Protein AF-0000000066997761 (afdb_homodimer)

Foldseek 3Di:
DDPVVCLVVVLLVLLLVLLVVLQVLLVCLVVPVCVSLLLLFLVSNVQLVVLVVPPPPPDPDDPPPDDPPSSVVSNVVSVVSNVLSVVSNVLSCCLPPNPVNVVDVVSNLVSLQVSLVSLQVVLVVLVVSLVVLVVPQDPDPSSVSSNVSSVVSVVSSVSSNVSSVSSNPD/DDPVVCLVPVLLVLLLVLLVVLQVLLVCLVVPVCVSLLLLFLVSNVQLVVLVVPPPCPDPPDPPPDDPPSSVVSNVVSVVSNVLSVVSNVLSCCLPPNPVNVVDVVSNLVSLQVSLVSLQVVLVVLVVSLVVLVVPQDPDPSSVSSNVSSVVSVVSSVSSNVSSVSSNPD

InterPro domains:
  IPR025363 Protein of unknown function DUF4267 [PF14087] (20-166)

Secondary structure (DSSP, 8-state):
--HHHHHHHHHHHHHHHHHHHHHHHHHHHHH-HHHHHHHH-HHHHHHHHHHHHHS----S--------GGGGGGHHHHHHHHHHHHHHHHHHHHHHH-HHHHH-HHHHHHHHHHHHHHHHHHTHHHHHHHHHHHHHPPSGGGGHHHHHHHHHHHHHHHHHHHHHHHHHH-/--HHHHHHHHHHHHHHHHHHHHHHHHHHHHH-HHHHHHHH-HHHHHHHHHHHHHS----S--------GGGGGGHHHHHHHHHHHHHHHHHHHHHHH-HHHHH-HHHHHHHHHHHHHHHHHHTHHHHHHHHHHHHHPPSGGGGHHHHHHHHHHHHHHHHHHHHHHHHHH-

Organism: NCBI:txid86049

Structure (mmCIF, N/CA/C/O backbone):
data_AF-0000000066997761-model_v1
#
loop_
_entity.id
_entity.type
_entity.pdbx_description
1 polymer 'Integral membrane protein'
#
loop_
_atom_site.group_PDB
_atom_site.id
_atom_site.type_symbol
_atom_site.label_atom_id
_atom_site.label_alt_id
_atom_site.label_comp_id
_atom_site.label_asym_id
_atom_site.label_entity_id
_atom_site.label_seq_id
_atom_site.pdbx_PDB_ins_code
_atom_site.Cartn_x
_atom_site.Cartn_y
_atom_site.Cartn_z
_atom_site.occupancy
_atom_site.B_iso_or_equiv
_atom_site.auth_seq_id
_atom_site.auth_comp_id
_atom_site.auth_asym_id
_atom_site.auth_atom_id
_atom_site.pdbx_PDB_model_num
ATOM 1 N N . MET A 1 1 ? 32.062 -19.188 -0.783 1 44.66 1 MET A N 1
ATOM 2 C CA . MET A 1 1 ? 30.625 -19.344 -1.021 1 44.66 1 MET A CA 1
ATOM 3 C C . MET A 1 1 ? 30.25 -18.875 -2.422 1 44.66 1 MET A C 1
ATOM 5 O O . MET A 1 1 ? 30.562 -17.75 -2.812 1 44.66 1 MET A O 1
ATOM 9 N N . SER A 1 2 ? 29.922 -19.672 -3.316 1 53.72 2 SER A N 1
ATOM 10 C CA . SER A 1 2 ? 29.688 -19.375 -4.727 1 53.72 2 SER A CA 1
ATOM 11 C C . SER A 1 2 ? 28.562 -18.359 -4.906 1 53.72 2 SER A C 1
ATOM 13 O O . SER A 1 2 ? 27.719 -18.203 -4.023 1 53.72 2 SER A O 1
ATOM 15 N N . PHE A 1 3 ? 28.734 -17.516 -5.859 1 57.12 3 PHE A N 1
ATOM 16 C CA . PHE A 1 3 ? 27.734 -16.516 -6.203 1 57.12 3 PHE A CA 1
ATOM 17 C C . PHE A 1 3 ? 26.328 -17.125 -6.227 1 57.12 3 PHE A C 1
ATOM 19 O O . PHE A 1 3 ? 25.359 -16.469 -5.848 1 57.12 3 PHE A O 1
ATOM 26 N N . HIS A 1 4 ? 26.25 -18.344 -6.613 1 56.53 4 HIS A N 1
ATOM 27 C CA . HIS A 1 4 ? 25 -19.078 -6.668 1 56.53 4 HIS A CA 1
ATOM 28 C C . HIS A 1 4 ? 24.469 -19.375 -5.266 1 56.53 4 HIS A C 1
ATOM 30 O O . HIS A 1 4 ? 23.266 -19.312 -5.027 1 56.53 4 HIS A O 1
ATOM 36 N N . GLN A 1 5 ? 25.422 -19.75 -4.367 1 57.59 5 GLN A N 1
ATOM 37 C CA . GLN A 1 5 ? 25.031 -20 -2.982 1 57.59 5 GLN A CA 1
ATOM 38 C C . GLN A 1 5 ? 24.578 -18.719 -2.293 1 57.59 5 GLN A C 1
ATOM 40 O O . GLN A 1 5 ? 23.625 -18.719 -1.507 1 57.59 5 GLN A O 1
ATOM 45 N N . LEU A 1 6 ? 25.266 -17.672 -2.631 1 54.47 6 LEU A N 1
ATOM 46 C CA . LEU A 1 6 ? 24.938 -16.375 -2.057 1 54.47 6 LEU A CA 1
ATOM 47 C C . LEU A 1 6 ? 23.562 -15.914 -2.527 1 54.47 6 LEU A C 1
ATOM 49 O O . LEU A 1 6 ? 22.781 -15.383 -1.739 1 54.47 6 LEU A O 1
ATOM 53 N N . ARG A 1 7 ? 23.438 -16.188 -3.73 1 61.19 7 ARG A N 1
ATOM 54 C CA . ARG A 1 7 ? 22.141 -15.797 -4.309 1 61.19 7 ARG A CA 1
ATOM 55 C C . ARG A 1 7 ? 21 -16.578 -3.674 1 61.19 7 ARG A C 1
ATOM 57 O O . ARG A 1 7 ? 19.953 -16.016 -3.355 1 61.19 7 ARG A O 1
ATOM 64 N N . ARG A 1 8 ? 21.344 -17.797 -3.391 1 68.12 8 ARG A N 1
ATOM 65 C CA . ARG A 1 8 ? 20.312 -18.688 -2.887 1 68.12 8 ARG A CA 1
ATOM 66 C C . ARG A 1 8 ? 19.922 -18.328 -1.455 1 68.12 8 ARG A C 1
ATOM 68 O O . ARG A 1 8 ? 18.766 -18.484 -1.053 1 68.12 8 ARG A O 1
ATOM 75 N N . SER A 1 9 ? 20.875 -17.75 -0.879 1 78.06 9 SER A N 1
ATOM 76 C CA . SER A 1 9 ? 20.562 -17.469 0.517 1 78.06 9 SER A CA 1
ATOM 77 C C . SER A 1 9 ? 20.25 -15.984 0.728 1 78.06 9 SER A C 1
ATOM 79 O O . SER A 1 9 ? 19.516 -15.625 1.641 1 78.06 9 SER A O 1
ATOM 81 N N . ALA A 1 10 ? 20.719 -15.164 -0.137 1 91.75 10 ALA A N 1
ATOM 82 C CA . ALA A 1 10 ? 20.625 -13.727 0.099 1 91.75 10 ALA A CA 1
ATOM 83 C C . ALA A 1 10 ? 19.25 -13.188 -0.259 1 91.75 10 ALA A C 1
ATOM 85 O O . ALA A 1 10 ? 18.688 -12.352 0.46 1 91.75 10 ALA A O 1
ATOM 86 N N . LEU A 1 11 ? 18.734 -13.742 -1.261 1 95.06 11 LEU A N 1
ATOM 87 C CA . LEU A 1 11 ? 17.5 -13.18 -1.792 1 95.06 11 LEU A CA 1
ATOM 88 C C . LEU A 1 11 ? 16.344 -13.383 -0.822 1 95.06 11 LEU A C 1
ATOM 90 O O . LEU A 1 11 ? 15.609 -12.445 -0.505 1 95.06 11 LEU A O 1
ATOM 94 N N . PRO A 1 12 ? 16.156 -14.578 -0.199 1 95.75 12 PRO A N 1
ATOM 95 C CA . PRO A 1 12 ? 15.094 -14.734 0.796 1 95.75 12 PRO A CA 1
ATOM 96 C C . PRO A 1 12 ? 15.297 -13.852 2.021 1 95.75 12 PRO A C 1
ATOM 98 O O . PRO A 1 12 ? 14.328 -13.367 2.605 1 95.75 12 PRO A O 1
ATOM 101 N N . ILE A 1 13 ? 16.5 -13.625 2.373 1 96.5 13 ILE A N 1
ATOM 102 C CA . ILE A 1 13 ? 16.781 -12.766 3.512 1 96.5 13 ILE A CA 1
ATOM 103 C C . ILE A 1 13 ? 16.391 -11.328 3.18 1 96.5 13 ILE A C 1
ATOM 105 O O . ILE A 1 13 ? 15.758 -10.648 3.994 1 96.5 13 ILE A O 1
ATOM 109 N N . LEU A 1 14 ? 16.703 -10.906 2 1 97.44 14 LEU A N 1
ATOM 110 C CA . LEU A 1 14 ? 16.391 -9.547 1.575 1 97.44 14 LEU A CA 1
ATOM 111 C C . LEU A 1 14 ? 14.875 -9.336 1.521 1 97.44 14 LEU A C 1
ATOM 113 O O . LEU A 1 14 ? 14.367 -8.32 2.002 1 97.44 14 LEU A O 1
ATOM 117 N N . THR A 1 15 ? 14.195 -10.328 0.947 1 98.19 15 THR A N 1
ATOM 118 C CA . THR A 1 15 ? 12.742 -10.18 0.862 1 98.19 15 THR A CA 1
ATOM 119 C C . THR A 1 15 ? 12.117 -10.195 2.252 1 98.19 15 THR A C 1
ATOM 121 O O . THR A 1 15 ? 11.195 -9.43 2.527 1 98.19 15 THR A O 1
ATOM 124 N N . ALA A 1 16 ? 12.648 -11.008 3.172 1 98.19 16 ALA A N 1
ATOM 125 C CA . ALA A 1 16 ? 12.148 -11.039 4.543 1 98.19 16 ALA A CA 1
ATOM 126 C C . ALA A 1 16 ? 12.398 -9.711 5.254 1 98.19 16 ALA A C 1
ATOM 128 O O . ALA A 1 16 ? 11.539 -9.227 5.996 1 98.19 16 ALA A O 1
ATOM 129 N N . LEU A 1 17 ? 13.531 -9.133 5 1 98 17 LEU A N 1
ATOM 130 C CA . LEU A 1 17 ? 13.867 -7.855 5.621 1 98 17 LEU A CA 1
ATOM 131 C C . LEU A 1 17 ? 12.93 -6.754 5.125 1 98 17 LEU A C 1
ATOM 133 O O . LEU A 1 17 ? 12.469 -5.93 5.914 1 98 17 LEU A O 1
ATOM 137 N N . ILE A 1 18 ? 12.688 -6.746 3.852 1 98.62 18 ILE A N 1
ATOM 138 C CA . ILE A 1 18 ? 11.773 -5.762 3.281 1 98.62 18 ILE A CA 1
ATOM 139 C C . ILE A 1 18 ? 10.383 -5.922 3.906 1 98.62 18 ILE A C 1
ATOM 141 O O . ILE A 1 18 ? 9.781 -4.941 4.348 1 98.62 18 ILE A O 1
ATOM 145 N N . GLY A 1 19 ? 9.922 -7.152 3.936 1 98.81 19 GLY A N 1
ATOM 146 C CA . GLY A 1 19 ? 8.625 -7.41 4.539 1 98.81 19 GLY A CA 1
ATOM 147 C C . GLY A 1 19 ? 8.562 -7.027 6.004 1 98.81 19 GLY A C 1
ATOM 148 O O . GLY A 1 19 ? 7.57 -6.453 6.461 1 98.81 19 GLY A O 1
ATOM 149 N N . CYS A 1 20 ? 9.57 -7.309 6.793 1 98.62 20 CYS A N 1
ATOM 150 C CA . CYS A 1 20 ? 9.633 -6.969 8.211 1 98.62 20 CYS A CA 1
ATOM 151 C C . CYS A 1 20 ? 9.617 -5.457 8.406 1 98.62 20 CYS A C 1
ATOM 153 O O . CYS A 1 20 ? 9 -4.957 9.352 1 98.62 20 CYS A O 1
ATOM 155 N N . GLY A 1 21 ? 10.359 -4.785 7.531 1 98.06 21 GLY A N 1
ATOM 156 C CA . GLY A 1 21 ? 10.328 -3.332 7.609 1 98.06 21 GLY A CA 1
ATOM 157 C C . GLY A 1 21 ? 8.93 -2.758 7.504 1 98.06 21 GLY A C 1
ATOM 158 O O . GLY A 1 21 ? 8.523 -1.937 8.328 1 98.06 21 GLY A O 1
ATOM 159 N N . GLY A 1 22 ? 8.227 -3.195 6.473 1 98.06 22 GLY A N 1
ATOM 160 C CA . GLY A 1 22 ? 6.852 -2.754 6.32 1 98.06 22 GLY A CA 1
ATOM 161 C C . GLY A 1 22 ? 5.965 -3.139 7.488 1 98.06 22 GLY A C 1
ATOM 162 O O . GLY A 1 22 ? 5.16 -2.33 7.961 1 98.06 22 GLY A O 1
ATOM 163 N N . LEU A 1 23 ? 6.09 -4.34 7.926 1 98.5 23 LEU A N 1
ATOM 164 C CA . LEU A 1 23 ? 5.305 -4.832 9.055 1 98.5 23 LEU A CA 1
ATOM 165 C C . LEU A 1 23 ? 5.578 -4.004 10.305 1 98.5 23 LEU A C 1
ATOM 167 O O . LEU A 1 23 ? 4.645 -3.613 11.008 1 98.5 23 LEU A O 1
ATOM 171 N N . PHE A 1 24 ? 6.805 -3.725 10.57 1 98.44 24 PHE A N 1
ATOM 172 C CA . PHE A 1 24 ? 7.207 -2.988 11.758 1 98.44 24 PHE A CA 1
ATOM 173 C C . PHE A 1 24 ? 6.645 -1.573 11.742 1 98.44 24 PHE A C 1
ATOM 175 O O . PHE A 1 24 ? 6.039 -1.125 12.719 1 98.44 24 PHE A O 1
ATOM 182 N N . ILE A 1 25 ? 6.852 -0.886 10.641 1 97.75 25 ILE A N 1
ATOM 183 C CA . ILE A 1 25 ? 6.34 0.477 10.531 1 97.75 25 ILE A CA 1
ATOM 184 C C . ILE A 1 25 ? 4.82 0.469 10.648 1 97.75 25 ILE A C 1
ATOM 186 O O . ILE A 1 25 ? 4.23 1.37 11.258 1 97.75 25 ILE A O 1
ATOM 190 N N . GLY A 1 26 ? 4.219 -0.509 10.008 1 98.06 26 GLY A N 1
ATOM 191 C CA . GLY A 1 26 ? 2.777 -0.655 10.117 1 98.06 26 GLY A CA 1
ATOM 192 C C . GLY A 1 26 ? 2.299 -0.796 11.547 1 98.06 26 GLY A C 1
ATOM 193 O O . GLY A 1 26 ? 1.435 -0.039 12 1 98.06 26 GLY A O 1
ATOM 194 N N . ILE A 1 27 ? 2.881 -1.654 12.273 1 98.12 27 ILE A N 1
ATOM 195 C CA . ILE A 1 27 ? 2.506 -1.873 13.672 1 98.12 27 ILE A CA 1
ATOM 196 C C . ILE A 1 27 ? 2.822 -0.625 14.492 1 98.12 27 ILE A C 1
ATOM 198 O O . ILE A 1 27 ? 1.999 -0.177 15.289 1 98.12 27 ILE A O 1
ATOM 202 N N . TRP A 1 28 ? 3.986 -0.02 14.344 1 97.38 28 TRP A N 1
ATOM 203 C CA . TRP A 1 28 ? 4.422 1.187 15.039 1 97.38 28 TRP A CA 1
ATOM 204 C C . TRP A 1 28 ? 3.428 2.324 14.836 1 97.38 28 TRP A C 1
ATOM 206 O O . TRP A 1 28 ? 3.156 3.096 15.758 1 97.38 28 TRP A O 1
ATOM 216 N N . SER A 1 29 ? 2.836 2.402 13.695 1 96.62 29 SER A N 1
ATOM 217 C CA . SER A 1 29 ? 1.882 3.457 13.367 1 96.62 29 SER A CA 1
ATOM 218 C C . SER A 1 29 ? 0.621 3.346 14.211 1 96.62 29 SER A C 1
ATOM 220 O O . SER A 1 29 ? -0.043 4.352 14.484 1 96.62 29 SER A O 1
ATOM 222 N N . PHE A 1 30 ? 0.289 2.152 14.688 1 95.44 30 PHE A N 1
ATOM 223 C CA . PHE A 1 30 ? -0.916 1.959 15.484 1 95.44 30 PHE A CA 1
ATOM 224 C C . PHE A 1 30 ? -0.604 2.07 16.969 1 95.44 30 PHE A C 1
ATOM 226 O O . PHE A 1 30 ? -1.454 2.488 17.766 1 95.44 30 PHE A O 1
ATOM 233 N N . VAL A 1 31 ? 0.612 1.75 17.391 1 95.56 31 VAL A N 1
ATOM 234 C CA . VAL A 1 31 ? 0.995 1.706 18.797 1 95.56 31 VAL A CA 1
ATOM 235 C C . VAL A 1 31 ? 1.434 3.096 19.266 1 95.56 31 VAL A C 1
ATOM 237 O O . VAL A 1 31 ? 1.102 3.521 20.375 1 95.56 31 VAL A O 1
ATOM 240 N N . SER A 1 32 ? 2.158 3.764 18.422 1 95.12 32 SER A N 1
ATOM 241 C CA . SER A 1 32 ? 2.668 5.094 18.75 1 95.12 32 SER A CA 1
ATOM 242 C C . SER A 1 32 ? 2.705 5.984 17.516 1 95.12 32 SER A C 1
ATOM 244 O O . SER A 1 32 ? 3.779 6.277 16.984 1 95.12 32 SER A O 1
ATOM 246 N N . PRO A 1 33 ? 1.547 6.441 17.125 1 93.44 33 PRO A N 1
ATOM 247 C CA . PRO A 1 33 ? 1.445 7.176 15.859 1 93.44 33 PRO A CA 1
ATOM 248 C C . PRO A 1 33 ? 2.32 8.43 15.828 1 93.44 33 PRO A C 1
ATOM 250 O O . PRO A 1 33 ? 2.914 8.75 14.797 1 93.44 33 PRO A O 1
ATOM 253 N N . ALA A 1 34 ? 2.469 9.188 16.938 1 91.44 34 ALA A N 1
ATOM 254 C CA . ALA A 1 34 ? 3.305 10.383 16.984 1 91.44 34 ALA A CA 1
ATOM 255 C C . ALA A 1 34 ? 4.766 10.039 16.719 1 91.44 34 ALA A C 1
ATOM 257 O O . ALA A 1 34 ? 5.441 10.727 15.945 1 91.44 34 ALA A O 1
ATOM 258 N N . SER A 1 35 ? 5.141 8.961 17.344 1 94.56 35 SER A N 1
ATOM 259 C CA . SER A 1 35 ? 6.516 8.516 17.141 1 94.56 35 SER A CA 1
ATOM 260 C C . SER A 1 35 ? 6.711 7.949 15.742 1 94.56 35 SER A C 1
ATOM 262 O O . SER A 1 35 ? 7.734 8.211 15.102 1 94.56 35 SER A O 1
ATOM 264 N N . ALA A 1 36 ? 5.805 7.188 15.242 1 95.88 36 ALA A N 1
ATOM 265 C CA . ALA A 1 36 ? 5.895 6.574 13.922 1 95.88 36 ALA A CA 1
ATOM 266 C C . ALA A 1 36 ? 5.961 7.633 12.828 1 95.88 36 ALA A C 1
ATOM 268 O O . ALA A 1 36 ? 6.566 7.41 11.773 1 95.88 36 ALA A O 1
ATOM 269 N N . ALA A 1 37 ? 5.344 8.773 13.102 1 94.75 37 ALA A N 1
ATOM 270 C CA . ALA A 1 37 ? 5.352 9.859 12.117 1 94.75 37 ALA A CA 1
ATOM 271 C C . ALA A 1 37 ? 6.777 10.242 11.742 1 94.75 37 ALA A C 1
ATOM 273 O O . ALA A 1 37 ? 7.047 10.609 10.594 1 94.75 37 ALA A O 1
ATOM 274 N N . ASN A 1 38 ? 7.695 10.125 12.664 1 94.88 38 ASN A N 1
ATOM 275 C CA . ASN A 1 38 ? 9.094 10.453 12.398 1 94.88 38 ASN A CA 1
ATOM 276 C C . ASN A 1 38 ? 9.688 9.539 11.336 1 94.88 38 ASN A C 1
ATOM 278 O O . ASN A 1 38 ? 10.562 9.953 10.57 1 94.88 38 ASN A O 1
ATOM 282 N N . ALA A 1 39 ? 9.219 8.359 11.281 1 95.06 39 ALA A N 1
ATOM 283 C CA . ALA A 1 39 ? 9.742 7.398 10.312 1 95.06 39 ALA A CA 1
ATOM 284 C C . ALA A 1 39 ? 9.289 7.746 8.898 1 95.06 39 ALA A C 1
ATOM 286 O O . ALA A 1 39 ? 9.992 7.445 7.926 1 95.06 39 ALA A O 1
ATOM 287 N N . PHE A 1 40 ? 8.148 8.352 8.766 1 95.5 40 PHE A N 1
ATOM 288 C CA . PHE A 1 40 ? 7.668 8.789 7.461 1 95.5 40 PHE A CA 1
ATOM 289 C C . PHE A 1 40 ? 8.383 10.062 7.02 1 95.5 40 PHE A C 1
ATOM 291 O O . PHE A 1 40 ? 8.609 10.266 5.824 1 95.5 40 PHE A O 1
ATOM 298 N N . GLY A 1 41 ? 8.75 10.875 7.973 1 95 41 GLY A N 1
ATOM 299 C CA . GLY A 1 41 ? 9.477 12.094 7.668 1 95 41 GLY A CA 1
ATOM 300 C C . GLY A 1 41 ? 8.828 13.336 8.25 1 95 41 GLY A C 1
ATOM 301 O O . GLY A 1 41 ? 7.773 13.258 8.883 1 95 41 GLY A O 1
ATOM 302 N N . GLY A 1 42 ? 9.492 14.477 8.07 1 93.5 42 GLY A N 1
ATOM 303 C CA . GLY A 1 42 ? 9.039 15.734 8.648 1 93.5 42 GLY A CA 1
ATOM 304 C C . GLY A 1 42 ? 7.676 16.172 8.156 1 93.5 42 GLY A C 1
ATOM 305 O O . GLY A 1 42 ? 6.914 16.797 8.891 1 93.5 42 GLY A O 1
ATOM 306 N N . TYR A 1 43 ? 7.352 15.828 6.965 1 90.19 43 TYR A N 1
ATOM 307 C CA . TYR A 1 43 ? 6.051 16.234 6.438 1 90.19 43 TYR A CA 1
ATOM 308 C C . TYR A 1 43 ? 4.922 15.648 7.281 1 90.19 43 TYR A C 1
ATOM 310 O O . TYR A 1 43 ? 3.912 16.312 7.52 1 90.19 43 TYR A O 1
ATOM 318 N N . MET A 1 44 ? 5.086 14.391 7.719 1 93.19 44 MET A N 1
ATOM 319 C CA . MET A 1 44 ? 4.039 13.742 8.508 1 93.19 44 MET A CA 1
ATOM 320 C C . MET A 1 44 ? 3.959 14.344 9.906 1 93.19 44 MET A C 1
ATOM 322 O O . MET A 1 44 ? 2.869 14.492 10.461 1 93.19 44 MET A O 1
ATOM 326 N N . VAL A 1 45 ? 5.066 14.672 10.398 1 92.19 45 VAL A N 1
ATOM 327 C CA . VAL A 1 45 ? 5.098 15.336 11.695 1 92.19 45 VAL A CA 1
ATOM 328 C C . VAL A 1 45 ? 4.352 16.672 11.617 1 92.19 45 VAL A C 1
ATOM 330 O O . VAL A 1 45 ? 3.549 16.984 12.492 1 92.19 45 VAL A O 1
ATOM 333 N N . ARG A 1 46 ? 4.566 17.328 10.594 1 89.19 46 ARG A N 1
ATOM 334 C CA . ARG A 1 46 ? 3.908 18.609 10.414 1 89.19 46 ARG A CA 1
ATOM 335 C C . ARG A 1 46 ? 2.404 18.438 10.234 1 89.19 46 ARG A C 1
ATOM 337 O O . ARG A 1 46 ? 1.619 19.266 10.688 1 89.19 46 ARG A O 1
ATOM 344 N N . VAL A 1 47 ? 2.049 17.438 9.57 1 87.56 47 VAL A N 1
ATOM 345 C CA . VAL A 1 47 ? 0.628 17.141 9.422 1 87.56 47 VAL A CA 1
ATOM 346 C C . VAL A 1 47 ? -0.003 16.938 10.797 1 87.56 47 VAL A C 1
ATOM 348 O O . VAL A 1 47 ? -1.079 17.469 11.078 1 87.56 47 VAL A O 1
ATOM 351 N N . LEU A 1 48 ? 0.606 16.172 11.664 1 88.19 48 LEU A N 1
ATOM 352 C CA . LEU A 1 48 ? 0.08 15.906 12.992 1 88.19 48 LEU A CA 1
ATOM 353 C C . LEU A 1 48 ? 0.027 17.188 13.828 1 88.19 48 LEU A C 1
ATOM 355 O O . LEU A 1 48 ? -0.938 17.406 14.562 1 88.19 48 LEU A O 1
ATOM 359 N N . GLN A 1 49 ? 1.026 17.969 13.648 1 86.5 49 GLN A N 1
ATOM 360 C CA . GLN A 1 49 ? 1.066 19.234 14.383 1 86.5 49 GLN A CA 1
ATOM 361 C C . GLN A 1 49 ? -0.051 20.172 13.922 1 86.5 49 GLN A C 1
ATOM 363 O O . GLN A 1 49 ? -0.708 20.812 14.75 1 86.5 49 GLN A O 1
ATOM 368 N N . ALA A 1 50 ? -0.2 20.234 12.688 1 84.75 50 ALA A N 1
ATOM 369 C CA . ALA A 1 50 ? -1.252 21.094 12.148 1 84.75 50 ALA A CA 1
ATOM 370 C C . ALA A 1 50 ? -2.629 20.641 12.617 1 84.75 50 ALA A C 1
ATOM 372 O O . ALA A 1 50 ? -3.5 21.469 12.898 1 84.75 50 ALA A O 1
ATOM 373 N N . GLN A 1 51 ? -2.787 19.406 12.711 1 82.75 51 GLN A N 1
ATOM 374 C CA . GLN A 1 51 ? -4.062 18.859 13.172 1 82.75 51 GLN A CA 1
ATOM 375 C C . GLN A 1 51 ? -4.285 19.156 14.648 1 82.75 51 GLN A C 1
ATOM 377 O O . GLN A 1 51 ? -5.41 19.422 15.078 1 82.75 51 GLN A O 1
ATOM 382 N N . ALA A 1 52 ? -3.291 19.094 15.367 1 80.44 52 ALA A N 1
ATOM 383 C CA . ALA A 1 52 ? -3.387 19.375 16.797 1 80.44 52 ALA A CA 1
ATOM 384 C C . ALA A 1 52 ? -3.766 20.828 17.047 1 80.44 52 ALA A C 1
ATOM 386 O O . ALA A 1 52 ? -4.48 21.141 18 1 80.44 52 ALA A O 1
ATOM 387 N N . GLN A 1 53 ? -3.336 21.75 16.188 1 78.25 53 GLN A N 1
ATOM 388 C CA . GLN A 1 53 ? -3.613 23.188 16.328 1 78.25 53 GLN A CA 1
ATOM 389 C C . GLN A 1 53 ? -5.039 23.516 15.891 1 78.25 53 GLN A C 1
ATOM 391 O O . GLN A 1 53 ? -5.633 24.484 16.359 1 78.25 53 GLN A O 1
ATOM 396 N N . SER A 1 54 ? -5.48 22.953 14.852 1 69.12 54 SER A N 1
ATOM 397 C CA . SER A 1 54 ? -6.805 23.234 14.305 1 69.12 54 SER A CA 1
ATOM 398 C C . SER A 1 54 ? -7.902 22.625 15.172 1 69.12 54 SER A C 1
ATOM 400 O O . SER A 1 54 ? -9.078 22.938 15 1 69.12 54 SER A O 1
ATOM 402 N N . SER A 1 55 ? -7.621 21.797 15.859 1 59.47 55 SER A N 1
ATOM 403 C CA . SER A 1 55 ? -8.641 21.234 16.734 1 59.47 55 SER A CA 1
ATOM 404 C C . SER A 1 55 ? -8.914 22.156 17.922 1 59.47 55 SER A C 1
ATOM 406 O O . SER A 1 55 ? -8 22.484 18.688 1 59.47 55 SER A O 1
ATOM 408 N N . PRO A 1 56 ? -9.828 23.344 17.688 1 50.38 56 PRO A N 1
ATOM 409 C CA . PRO A 1 56 ? -10.148 24.234 18.812 1 50.38 56 PRO A CA 1
ATOM 410 C C . PRO A 1 56 ? -9.805 23.625 20.156 1 50.38 56 PRO A C 1
ATOM 412 O O . PRO A 1 56 ? -9.531 22.422 20.25 1 50.38 56 PRO A O 1
ATOM 415 N N . THR A 1 57 ? -10.82 24.359 21.297 1 42.69 57 THR A N 1
ATOM 416 C CA . THR A 1 57 ? -11.039 24.25 22.734 1 42.69 57 THR A CA 1
ATOM 417 C C . THR A 1 57 ? -11.094 22.797 23.172 1 42.69 57 THR A C 1
ATOM 419 O O . THR A 1 57 ? -12.172 22.219 23.328 1 42.69 57 THR A O 1
ATOM 422 N N . TYR A 1 58 ? -10.844 21.781 22.547 1 39.84 58 TYR A N 1
ATOM 423 C CA . TYR A 1 58 ? -11.297 20.844 23.562 1 39.84 58 TYR A CA 1
ATOM 424 C C . TYR A 1 58 ? -10.758 21.234 24.938 1 39.84 58 TYR A C 1
ATOM 426 O O . TYR A 1 58 ? -9.539 21.219 25.156 1 39.84 58 TYR A O 1
ATOM 434 N N . GLU A 1 59 ? -11.289 22.25 25.734 1 36.25 59 GLU A N 1
ATOM 435 C CA . GLU A 1 59 ? -11.336 22.312 27.188 1 36.25 59 GLU A CA 1
ATOM 436 C C . GLU A 1 59 ? -10.805 21.016 27.812 1 36.25 59 GLU A C 1
ATOM 438 O O . GLU A 1 59 ? -10.836 19.969 27.172 1 36.25 59 GLU A O 1
ATOM 443 N N . SER A 1 60 ? -10.148 21.094 29.141 1 34.09 60 SER A N 1
ATOM 444 C CA . SER A 1 60 ? -9.758 20.266 30.281 1 34.09 60 SER A CA 1
ATOM 445 C C . SER A 1 60 ? -10.609 19 30.359 1 34.09 60 SER A C 1
ATOM 447 O O . SER A 1 60 ? -10.469 18.219 31.297 1 34.09 60 SER A O 1
ATOM 449 N N . THR A 1 61 ? -11.977 19.156 30 1 33.88 61 THR A N 1
ATOM 450 C CA . THR A 1 61 ? -12.75 18.156 30.719 1 33.88 61 THR A CA 1
ATOM 451 C C . THR A 1 61 ? -12.188 16.75 30.469 1 33.88 61 THR A C 1
ATOM 453 O O . THR A 1 61 ? -11.258 16.594 29.672 1 33.88 61 THR A O 1
ATOM 456 N N . GLN A 1 62 ? -13.195 15.656 30.422 1 35.41 62 GLN A N 1
ATOM 457 C CA . GLN A 1 62 ? -13.109 14.25 30.797 1 35.41 62 GLN A CA 1
ATOM 458 C C . GLN A 1 62 ? -12.062 13.516 29.953 1 35.41 62 GLN A C 1
ATOM 460 O O . GLN A 1 62 ? -11.906 13.797 28.766 1 35.41 62 GLN A O 1
ATOM 465 N N . VAL A 1 63 ? -11.039 12.828 30.531 1 37.41 63 VAL A N 1
ATOM 466 C CA . VAL A 1 63 ? -10.133 11.695 30.391 1 37.41 63 VAL A CA 1
ATOM 467 C C . VAL A 1 63 ? -10.562 10.828 29.203 1 37.41 63 VAL A C 1
ATOM 469 O O . VAL A 1 63 ? -10.281 9.633 29.156 1 37.41 63 VAL A O 1
ATOM 472 N N . SER A 1 64 ? -11.633 11.008 28.312 1 36.5 64 SER A N 1
ATOM 473 C CA . SER A 1 64 ? -11.961 9.758 27.625 1 36.5 64 SER A CA 1
ATOM 474 C C . SER A 1 64 ? -10.758 9.227 26.844 1 36.5 64 SER A C 1
ATOM 476 O O . SER A 1 64 ? -9.969 10.008 26.297 1 36.5 64 SER A O 1
ATOM 478 N N . ASN A 1 65 ? -10.203 8.055 27.062 1 39.03 65 ASN A N 1
ATOM 479 C CA . ASN A 1 65 ? -9.242 7.062 26.609 1 39.03 65 ASN A CA 1
ATOM 480 C C . ASN A 1 65 ? -9.039 7.137 25.094 1 39.03 65 ASN A C 1
ATOM 482 O O . ASN A 1 65 ? -8.547 6.188 24.484 1 39.03 65 ASN A O 1
ATOM 486 N N . SER A 1 66 ? -9.773 7.992 24.281 1 43.72 66 SER A N 1
ATOM 487 C CA . SER A 1 66 ? -9.844 7.898 22.828 1 43.72 66 SER A CA 1
ATOM 488 C C . SER A 1 66 ? -8.602 8.5 22.172 1 43.72 66 SER A C 1
ATOM 490 O O . SER A 1 66 ? -8.062 9.5 22.656 1 43.72 66 SER A O 1
ATOM 492 N N . THR A 1 67 ? -7.723 7.738 21.562 1 48.22 67 THR A N 1
ATOM 493 C CA . THR A 1 67 ? -6.652 8.227 20.703 1 48.22 67 THR A CA 1
ATOM 494 C C . THR A 1 67 ? -6.988 9.602 20.141 1 48.22 67 THR A C 1
ATOM 496 O O . THR A 1 67 ? -8.062 9.805 19.578 1 48.22 67 THR A O 1
ATOM 499 N N . PRO A 1 68 ? -6.266 10.633 20.734 1 54.72 68 PRO A N 1
ATOM 500 C CA . PRO A 1 68 ? -6.578 11.938 20.141 1 54.72 68 PRO A CA 1
ATOM 501 C C . PRO A 1 68 ? -6.84 11.859 18.641 1 54.72 68 PRO A C 1
ATOM 503 O O . PRO A 1 68 ? -6.18 11.094 17.938 1 54.72 68 PRO A O 1
ATOM 506 N N . SER A 1 69 ? -8.023 12.156 18.188 1 58.69 69 SER A N 1
ATOM 507 C CA . SER A 1 69 ? -8.516 12.195 16.812 1 58.69 69 SER A CA 1
ATOM 508 C C . SER A 1 69 ? -7.414 12.594 15.836 1 58.69 69 SER A C 1
ATOM 510 O O . SER A 1 69 ? -7.398 12.141 14.695 1 58.69 69 SER A O 1
ATOM 512 N N . SER A 1 70 ? -6.363 13.289 16.469 1 61.69 70 SER A N 1
ATOM 513 C CA . SER A 1 70 ? -5.297 13.805 15.617 1 61.69 70 SER A CA 1
ATOM 514 C C . SER A 1 70 ? -4.402 12.68 15.109 1 61.69 70 SER A C 1
ATOM 516 O O . SER A 1 70 ? -3.881 12.75 14 1 61.69 70 SER A O 1
ATOM 518 N N . PHE A 1 71 ? -4.402 11.602 15.828 1 71.06 71 PHE A N 1
ATOM 519 C CA . PHE A 1 71 ? -3.473 10.539 15.477 1 71.06 71 PHE A CA 1
ATOM 520 C C . PHE A 1 71 ? -4.102 9.57 14.484 1 71.06 71 PHE A C 1
ATOM 522 O O . PHE A 1 71 ? -3.4 8.789 13.836 1 71.06 71 PHE A O 1
ATOM 529 N N . ALA A 1 72 ? -5.289 9.766 14.328 1 79.12 72 ALA A N 1
ATOM 530 C CA . ALA A 1 72 ? -6.023 8.852 13.461 1 79.12 72 ALA A CA 1
ATOM 531 C C . ALA A 1 72 ? -5.574 8.992 12.008 1 79.12 72 ALA A C 1
ATOM 533 O O . ALA A 1 72 ? -5.723 8.062 11.211 1 79.12 72 ALA A O 1
ATOM 534 N N . TYR A 1 73 ? -4.82 9.984 11.773 1 79.25 73 TYR A N 1
ATOM 535 C CA . TYR A 1 73 ? -4.418 10.289 10.406 1 79.25 73 TYR A CA 1
ATOM 536 C C . TYR A 1 73 ? -3.221 9.445 9.984 1 79.25 73 TYR A C 1
ATOM 538 O O . TYR A 1 73 ? -2.941 9.297 8.797 1 79.25 73 TYR A O 1
ATOM 546 N N . VAL A 1 74 ? -2.572 8.898 10.945 1 91.62 74 VAL A N 1
ATOM 547 C CA . VAL A 1 74 ? -1.396 8.086 10.672 1 91.62 74 VAL A CA 1
ATOM 548 C C . VAL A 1 74 ? -1.822 6.648 10.359 1 91.62 74 VAL A C 1
ATOM 550 O O . VAL A 1 74 ? -1.109 5.918 9.664 1 91.62 74 VAL A O 1
ATOM 553 N N . TYR A 1 75 ? -2.988 6.258 10.789 1 94.94 75 TYR A N 1
ATOM 554 C CA . TYR A 1 75 ? -3.42 4.867 10.719 1 94.94 75 TYR A CA 1
ATOM 555 C C . TYR A 1 75 ? -3.6 4.422 9.273 1 94.94 75 TYR A C 1
ATOM 557 O O . TYR A 1 75 ? -3.172 3.328 8.891 1 94.94 75 TYR A O 1
ATOM 565 N N . PRO A 1 76 ? -4.164 5.273 8.406 1 95.31 76 PRO A N 1
ATOM 566 C CA . PRO A 1 76 ? -4.297 4.848 7.008 1 95.31 76 PRO A CA 1
ATOM 567 C C . PRO A 1 76 ? -2.949 4.629 6.328 1 95.31 76 PRO A C 1
ATOM 569 O O . PRO A 1 76 ? -2.824 3.76 5.461 1 95.31 76 PRO A O 1
ATOM 572 N N . HIS A 1 77 ? -1.956 5.387 6.723 1 94.06 77 HIS A N 1
ATOM 573 C CA . HIS A 1 77 ? -0.612 5.145 6.211 1 94.06 77 HIS A CA 1
ATOM 574 C C . HIS A 1 77 ? -0.037 3.846 6.766 1 94.06 77 HIS A C 1
ATOM 576 O O . HIS A 1 77 ? 0.511 3.035 6.012 1 94.06 77 HIS A O 1
ATOM 582 N N . GLY A 1 78 ? -0.233 3.717 8.016 1 96.69 78 GLY A N 1
ATOM 583 C CA . GLY A 1 78 ? 0.31 2.553 8.703 1 96.69 78 GLY A CA 1
ATOM 584 C C . GLY A 1 78 ? -0.245 1.241 8.18 1 96.69 78 GLY A C 1
ATOM 585 O O . GLY A 1 78 ? 0.497 0.273 8 1 96.69 78 GLY A O 1
ATOM 586 N N . VAL A 1 79 ? -1.526 1.195 7.949 1 97.88 79 VAL A N 1
ATOM 587 C CA . VAL A 1 79 ? -2.148 -0.058 7.535 1 97.88 79 VAL A CA 1
ATOM 588 C C . VAL A 1 79 ? -1.654 -0.443 6.141 1 97.88 79 VAL A C 1
ATOM 590 O O . VAL A 1 79 ? -1.517 -1.629 5.832 1 97.88 79 VAL A O 1
ATOM 593 N N . ARG A 1 80 ? -1.415 0.518 5.262 1 97.81 80 ARG A N 1
ATOM 594 C CA . ARG A 1 80 ? -0.89 0.239 3.93 1 97.81 80 ARG A CA 1
ATOM 595 C C . ARG A 1 80 ? 0.511 -0.359 4.008 1 97.81 80 ARG A C 1
ATOM 597 O O . ARG A 1 80 ? 0.834 -1.293 3.271 1 97.81 80 ARG A O 1
ATOM 604 N N . ASN A 1 81 ? 1.326 0.157 4.977 1 97.94 81 ASN A N 1
ATOM 605 C CA . ASN A 1 81 ? 2.625 -0.462 5.223 1 97.94 81 ASN A CA 1
ATOM 606 C C . ASN A 1 81 ? 2.475 -1.864 5.805 1 97.94 81 ASN A C 1
ATOM 608 O O . ASN A 1 81 ? 3.184 -2.787 5.402 1 97.94 81 ASN A O 1
ATOM 612 N N . LEU A 1 82 ? 1.571 -1.949 6.723 1 98.5 82 LEU A N 1
ATOM 613 C CA . LEU A 1 82 ? 1.301 -3.24 7.344 1 98.5 82 LEU A CA 1
ATOM 614 C C . LEU A 1 82 ? 0.92 -4.281 6.293 1 98.5 82 LEU A C 1
ATOM 616 O O . LEU A 1 82 ? 1.453 -5.395 6.293 1 98.5 82 LEU A O 1
ATOM 620 N N 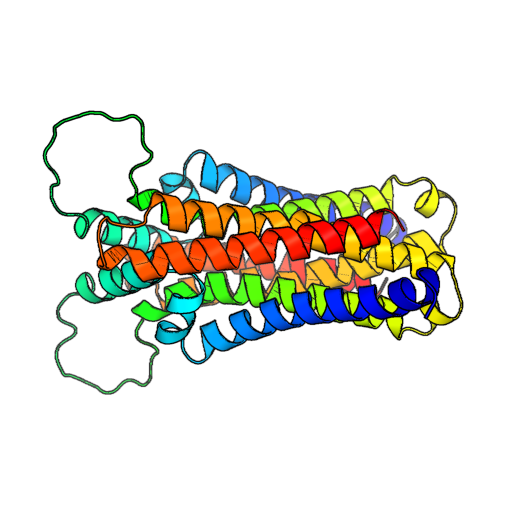. GLY A 1 83 ? 0.011 -3.895 5.457 1 98.44 83 GLY A N 1
ATOM 621 C CA . GLY A 1 83 ? -0.436 -4.797 4.406 1 98.44 83 GLY A CA 1
ATOM 622 C C . GLY A 1 83 ? 0.673 -5.191 3.449 1 98.44 83 GLY A C 1
ATOM 623 O O . GLY A 1 83 ? 0.806 -6.363 3.094 1 98.44 83 GLY A O 1
ATOM 624 N N . GLN A 1 84 ? 1.415 -4.203 3.02 1 98.44 84 GLN A N 1
ATOM 625 C CA . GLN A 1 84 ? 2.523 -4.477 2.109 1 98.44 84 GLN A CA 1
ATOM 626 C C . GLN A 1 84 ? 3.547 -5.41 2.754 1 98.44 84 GLN A C 1
ATOM 628 O O . GLN A 1 84 ? 3.982 -6.383 2.135 1 98.44 84 GLN A O 1
ATOM 633 N N . GLY A 1 85 ? 3.926 -5.074 3.998 1 98.75 85 GLY A N 1
ATOM 634 C CA . GLY A 1 85 ? 4.879 -5.914 4.707 1 98.75 85 GLY A CA 1
ATOM 635 C C . GLY A 1 85 ? 4.391 -7.336 4.898 1 98.75 85 GLY A C 1
ATOM 636 O O . GLY A 1 85 ? 5.129 -8.289 4.645 1 98.75 85 GLY A O 1
ATOM 637 N N . LEU A 1 86 ? 3.172 -7.48 5.32 1 98.81 86 LEU A N 1
ATOM 638 C CA . LEU A 1 86 ? 2.588 -8.797 5.543 1 98.81 86 LEU A CA 1
ATOM 639 C C . LEU A 1 86 ? 2.518 -9.594 4.238 1 98.81 86 LEU A C 1
ATOM 641 O O . LEU A 1 86 ? 2.811 -10.789 4.219 1 98.81 86 LEU A O 1
ATOM 645 N N . SER A 1 87 ? 2.094 -8.953 3.146 1 98.88 87 SER A N 1
ATOM 646 C CA . SER A 1 87 ? 2.041 -9.641 1.858 1 98.88 87 SER A CA 1
ATOM 647 C C . SER A 1 87 ? 3.406 -10.203 1.477 1 98.88 87 SER A C 1
ATOM 649 O O . SER A 1 87 ? 3.512 -11.359 1.061 1 98.88 87 SER A O 1
ATOM 651 N N . ILE A 1 88 ? 4.418 -9.367 1.659 1 98.94 88 ILE A N 1
ATOM 652 C CA . ILE A 1 88 ? 5.766 -9.773 1.277 1 98.94 88 ILE A CA 1
ATOM 653 C C . ILE A 1 88 ? 6.227 -10.93 2.162 1 98.94 88 ILE A C 1
ATOM 655 O O . ILE A 1 88 ? 6.801 -11.906 1.672 1 98.94 88 ILE A O 1
ATOM 659 N N . LEU A 1 89 ? 5.961 -10.828 3.418 1 98.94 89 LEU A N 1
ATOM 660 C CA . LEU A 1 89 ? 6.383 -11.883 4.336 1 98.94 89 LEU A CA 1
ATOM 661 C C . LEU A 1 89 ? 5.652 -13.188 4.035 1 98.94 89 LEU A C 1
ATOM 663 O O . LEU A 1 89 ? 6.266 -14.258 4.031 1 98.94 89 LEU A O 1
ATOM 667 N N . ILE A 1 90 ? 4.387 -13.117 3.791 1 98.88 90 ILE A N 1
ATOM 668 C CA . ILE A 1 90 ? 3.607 -14.32 3.521 1 98.88 90 ILE A CA 1
ATOM 669 C C . ILE A 1 90 ? 4.062 -14.945 2.203 1 98.88 90 ILE A C 1
ATOM 671 O O . ILE A 1 90 ? 4.234 -16.156 2.111 1 98.88 90 ILE A O 1
ATOM 675 N N . LEU A 1 91 ? 4.27 -14.141 1.178 1 98.88 91 LEU A N 1
ATOM 676 C CA . LEU A 1 91 ? 4.742 -14.672 -0.097 1 98.88 91 LEU A CA 1
ATOM 677 C C . LEU A 1 91 ? 6.145 -15.25 0.042 1 98.88 91 LEU A C 1
ATOM 679 O O . LEU A 1 91 ? 6.465 -16.266 -0.583 1 98.88 91 LEU A O 1
ATOM 683 N N . THR A 1 92 ? 6.977 -14.602 0.855 1 98.75 92 THR A N 1
ATOM 684 C CA . THR A 1 92 ? 8.305 -15.148 1.11 1 98.75 92 THR A CA 1
ATOM 685 C C . THR A 1 92 ? 8.203 -16.516 1.787 1 98.75 92 THR A C 1
ATOM 687 O O . THR A 1 92 ? 8.914 -17.453 1.421 1 98.75 92 THR A O 1
ATOM 690 N N . ALA A 1 93 ? 7.367 -16.609 2.719 1 98.69 93 ALA A N 1
ATOM 691 C CA . ALA A 1 93 ? 7.164 -17.891 3.383 1 98.69 93 ALA A CA 1
ATOM 692 C C . ALA A 1 93 ? 6.605 -18.922 2.412 1 98.69 93 ALA A C 1
ATOM 694 O O . ALA A 1 93 ? 7.023 -20.078 2.42 1 98.69 93 ALA A O 1
ATOM 695 N N . TYR A 1 94 ? 5.633 -18.547 1.593 1 98.69 94 TYR A N 1
ATOM 696 C CA . TYR A 1 94 ? 5.082 -19.422 0.568 1 98.69 94 TYR A CA 1
ATOM 697 C C . TYR A 1 94 ? 6.18 -19.938 -0.361 1 98.69 94 TYR A C 1
ATOM 699 O O . TYR A 1 94 ? 6.238 -21.125 -0.668 1 98.69 94 TYR A O 1
ATOM 707 N N . TRP A 1 95 ? 6.988 -19.047 -0.717 1 97.88 95 TRP A N 1
ATOM 708 C CA . TRP A 1 95 ? 8.102 -19.312 -1.621 1 97.88 95 TRP A CA 1
ATOM 709 C C . TRP A 1 95 ? 9.109 -20.266 -0.981 1 97.88 95 TRP A C 1
ATOM 711 O O . TRP A 1 95 ? 9.555 -21.219 -1.614 1 97.88 95 TRP A O 1
ATOM 721 N N . GLN A 1 96 ? 9.391 -20.109 0.273 1 97.31 96 GLN A N 1
ATOM 722 C CA . GLN A 1 96 ? 10.523 -20.797 0.888 1 97.31 96 GLN A CA 1
ATOM 723 C C . GLN A 1 96 ? 10.07 -22.047 1.643 1 97.31 96 GLN A C 1
ATOM 725 O O . GLN A 1 96 ? 10.82 -23.016 1.758 1 97.31 96 GLN A O 1
ATOM 730 N N . LEU A 1 97 ? 8.828 -22.031 2.064 1 97.69 97 LEU A N 1
ATOM 731 C CA . LEU A 1 97 ? 8.5 -23.031 3.072 1 97.69 97 LEU A CA 1
ATOM 732 C C . LEU A 1 97 ? 7.352 -23.922 2.604 1 97.69 97 LEU A C 1
ATOM 734 O O . LEU A 1 97 ? 7.117 -25 3.17 1 97.69 97 LEU A O 1
ATOM 738 N N . SER A 1 98 ? 6.68 -23.547 1.581 1 97.19 98 SER A N 1
ATOM 739 C CA . SER A 1 98 ? 5.508 -24.328 1.206 1 97.19 98 SER A CA 1
ATOM 740 C C . SER A 1 98 ? 5.906 -25.641 0.557 1 97.19 98 SER A C 1
ATOM 742 O O . SER A 1 98 ? 6.875 -25.703 -0.207 1 97.19 98 SER A O 1
ATOM 744 N N . PRO A 1 99 ? 5.16 -26.734 0.847 1 96.62 99 PRO A N 1
ATOM 745 C CA . PRO A 1 99 ? 5.441 -28.016 0.203 1 96.62 99 PRO A CA 1
ATOM 746 C C . PRO A 1 99 ? 5.383 -27.938 -1.321 1 96.62 99 PRO A C 1
ATOM 748 O O . PRO A 1 99 ? 6.199 -28.562 -2.008 1 96.62 99 PRO A O 1
ATOM 751 N N . ARG A 1 100 ? 4.484 -27.219 -1.812 1 94.94 100 ARG A N 1
ATOM 752 C CA . ARG A 1 100 ? 4.344 -27.047 -3.256 1 94.94 100 ARG A CA 1
ATOM 753 C C . ARG A 1 100 ? 5.621 -26.484 -3.867 1 94.94 100 ARG A C 1
ATOM 755 O O . ARG A 1 100 ? 6.09 -26.953 -4.898 1 94.94 100 ARG A O 1
ATOM 762 N N . CYS A 1 101 ? 6.156 -25.469 -3.266 1 96.25 101 CYS A N 1
ATOM 763 C CA . CYS A 1 101 ? 7.355 -24.828 -3.795 1 96.25 101 CYS A CA 1
ATOM 764 C C . CYS A 1 101 ? 8.586 -25.688 -3.539 1 96.25 101 CYS A C 1
ATOM 766 O O . CYS A 1 101 ? 9.586 -25.578 -4.254 1 96.25 101 CYS A O 1
ATOM 768 N N . GLN A 1 102 ? 8.5 -26.547 -2.5 1 95.69 102 GLN A N 1
ATOM 769 C CA . GLN A 1 102 ? 9.617 -27.438 -2.221 1 95.69 102 GLN A CA 1
ATOM 770 C C . GLN A 1 102 ? 9.672 -28.594 -3.221 1 95.69 102 GLN A C 1
ATOM 772 O O . GLN A 1 102 ? 10.742 -29.109 -3.518 1 95.69 102 GLN A O 1
ATOM 777 N N . THR A 1 103 ? 8.531 -28.906 -3.818 1 96.12 103 THR A N 1
ATOM 778 C CA . THR A 1 103 ? 8.477 -30.109 -4.656 1 96.12 103 THR A CA 1
ATOM 779 C C . THR A 1 103 ? 8.398 -29.719 -6.133 1 96.12 103 THR A C 1
ATOM 781 O O . THR A 1 103 ? 8.578 -30.578 -7.008 1 96.12 103 THR A O 1
ATOM 784 N N . SER A 1 104 ? 8.086 -28.516 -6.422 1 96.69 104 SER A N 1
ATOM 785 C CA . SER A 1 104 ? 7.941 -28.094 -7.812 1 96.69 104 SER A CA 1
ATOM 786 C C . SER A 1 104 ? 8.773 -26.859 -8.102 1 96.69 104 SER A C 1
ATOM 788 O O . SER A 1 104 ? 8.414 -25.75 -7.688 1 96.69 104 SER A O 1
ATOM 790 N N . PRO A 1 105 ? 9.789 -27.094 -8.883 1 95.5 105 PRO A N 1
ATOM 791 C CA . PRO A 1 105 ? 10.594 -25.922 -9.266 1 95.5 105 PRO A CA 1
ATOM 792 C C . PRO A 1 105 ? 9.781 -24.859 -9.992 1 95.5 105 PRO A C 1
ATOM 794 O O . PRO A 1 105 ? 10.062 -23.656 -9.867 1 95.5 105 PRO A O 1
ATOM 797 N N . LEU A 1 106 ? 8.812 -25.297 -10.695 1 96.12 106 LEU A N 1
ATOM 798 C CA . LEU A 1 106 ? 7.969 -24.344 -11.414 1 96.12 106 LEU A CA 1
ATOM 799 C C . LEU A 1 106 ? 7.148 -23.516 -10.438 1 96.12 106 LEU A C 1
ATOM 801 O O . LEU A 1 106 ? 7.02 -22.297 -10.617 1 96.12 106 LEU A O 1
ATOM 805 N N . ALA A 1 107 ? 6.609 -24.188 -9.453 1 97.44 107 ALA A N 1
ATOM 806 C CA . ALA A 1 107 ? 5.863 -23.453 -8.438 1 97.44 107 ALA A CA 1
ATOM 807 C C . ALA A 1 107 ? 6.766 -22.469 -7.695 1 97.44 107 ALA A C 1
ATOM 809 O O . ALA A 1 107 ? 6.383 -21.312 -7.453 1 97.44 107 ALA A O 1
ATOM 810 N N . ARG A 1 108 ? 7.898 -22.922 -7.398 1 97.5 108 ARG A N 1
ATOM 811 C CA . ARG A 1 108 ? 8.867 -22.094 -6.695 1 97.5 108 ARG A CA 1
ATOM 812 C C . ARG A 1 108 ? 9.211 -20.844 -7.512 1 97.5 108 ARG A C 1
ATOM 814 O O . ARG A 1 108 ? 9.195 -19.734 -6.988 1 97.5 108 ARG A O 1
ATOM 821 N N . LEU A 1 109 ? 9.453 -20.984 -8.742 1 97 109 LEU A N 1
ATOM 822 C CA . LEU A 1 109 ? 9.781 -19.875 -9.633 1 97 109 LEU A CA 1
ATOM 823 C C . LEU A 1 109 ? 8.586 -18.938 -9.773 1 97 109 LEU A C 1
ATOM 825 O O . LEU A 1 109 ? 8.766 -17.719 -9.82 1 97 109 LEU A O 1
ATOM 829 N N . THR A 1 110 ? 7.445 -19.5 -9.859 1 98.38 110 THR A N 1
ATOM 830 C CA . THR A 1 110 ? 6.234 -18.703 -10.039 1 98.38 110 THR A CA 1
ATOM 831 C C . THR A 1 110 ? 6.004 -17.797 -8.836 1 98.38 110 THR A C 1
ATOM 833 O O . THR A 1 110 ? 5.727 -16.594 -9 1 98.38 110 THR A O 1
ATOM 836 N N . VAL A 1 111 ? 6.145 -18.328 -7.641 1 98.69 111 VAL A N 1
ATOM 837 C CA . VAL A 1 111 ? 5.961 -17.516 -6.445 1 98.69 111 VAL A CA 1
ATOM 838 C C . VAL A 1 111 ? 7.043 -16.438 -6.383 1 98.69 111 VAL A C 1
ATOM 840 O O . VAL A 1 111 ? 6.77 -15.289 -6.02 1 98.69 111 VAL A O 1
ATOM 843 N N . GLN A 1 112 ? 8.219 -16.781 -6.723 1 98.31 112 GLN A N 1
ATOM 844 C CA . GLN A 1 112 ? 9.32 -15.812 -6.742 1 98.31 112 GLN A CA 1
ATOM 845 C C . GLN A 1 112 ? 9 -14.641 -7.668 1 98.31 112 GLN A C 1
ATOM 847 O O . GLN A 1 112 ? 9.258 -13.484 -7.32 1 98.31 112 GLN A O 1
ATOM 852 N N . ARG A 1 113 ? 8.453 -14.93 -8.805 1 98.62 113 ARG A N 1
ATOM 853 C CA . ARG A 1 113 ? 8.094 -13.875 -9.742 1 98.62 113 ARG A CA 1
ATOM 854 C C . ARG A 1 113 ? 6.977 -13.008 -9.195 1 98.62 113 ARG A C 1
ATOM 856 O O . ARG A 1 113 ? 6.984 -11.781 -9.367 1 98.62 113 ARG A O 1
ATOM 863 N N . CYS A 1 114 ? 6.016 -13.633 -8.562 1 98.81 114 CYS A N 1
ATOM 864 C CA . CYS A 1 114 ? 4.953 -12.867 -7.93 1 98.81 114 CYS A CA 1
ATOM 865 C C . CYS A 1 114 ? 5.516 -11.938 -6.863 1 98.81 114 CYS A C 1
ATOM 867 O O . CYS A 1 114 ? 5.137 -10.766 -6.789 1 98.81 114 CYS A O 1
ATOM 869 N N . LEU A 1 115 ? 6.391 -12.508 -6.078 1 98.75 115 LEU A N 1
ATOM 870 C CA . LEU A 1 115 ? 7.074 -11.711 -5.066 1 98.75 115 LEU A CA 1
ATOM 871 C C . LEU A 1 115 ? 7.844 -10.562 -5.707 1 98.75 115 LEU A C 1
ATOM 873 O O . LEU A 1 115 ? 7.812 -9.43 -5.207 1 98.75 115 LEU A O 1
ATOM 877 N N . GLY A 1 116 ? 8.508 -10.844 -6.797 1 98.75 116 GLY A N 1
ATOM 878 C CA . GLY A 1 116 ? 9.227 -9.82 -7.535 1 98.75 116 GLY A CA 1
ATOM 879 C C . GLY A 1 116 ? 8.328 -8.68 -7.992 1 98.75 116 GLY A C 1
ATOM 880 O O . GLY A 1 116 ? 8.711 -7.512 -7.898 1 98.75 116 GLY A O 1
ATOM 881 N N . VAL A 1 117 ? 7.191 -9.008 -8.484 1 98.88 117 VAL A N 1
ATOM 882 C CA . VAL A 1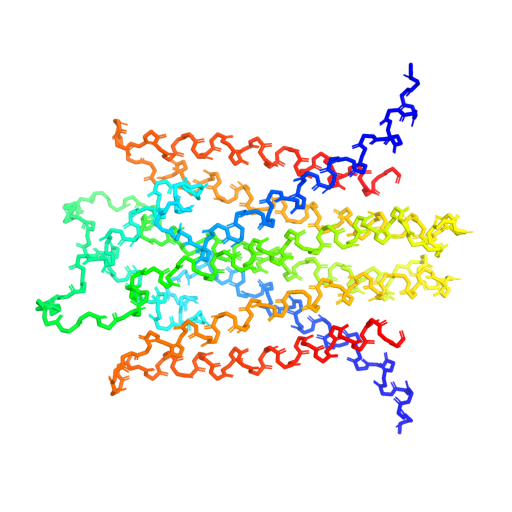 117 ? 6.227 -8 -8.922 1 98.88 117 VAL A CA 1
ATOM 883 C C . VAL A 1 117 ? 5.84 -7.113 -7.742 1 98.88 117 VAL A C 1
ATOM 885 O O . VAL A 1 117 ? 5.91 -5.887 -7.832 1 98.88 117 VAL A O 1
ATOM 888 N N . VAL A 1 118 ? 5.477 -7.703 -6.641 1 98.94 118 VAL A N 1
ATOM 889 C CA . VAL A 1 118 ? 4.977 -6.98 -5.48 1 98.94 118 VAL A CA 1
ATOM 890 C C . VAL A 1 118 ? 6.066 -6.059 -4.934 1 98.94 118 VAL A C 1
ATOM 892 O O . VAL A 1 118 ? 5.805 -4.891 -4.629 1 98.94 118 VAL A O 1
ATOM 895 N N . ILE A 1 119 ? 7.273 -6.539 -4.887 1 98.94 119 ILE A N 1
ATOM 896 C CA . ILE A 1 119 ? 8.359 -5.758 -4.312 1 98.94 119 ILE A CA 1
ATOM 897 C C . ILE A 1 119 ? 8.781 -4.656 -5.289 1 98.94 119 ILE A C 1
ATOM 899 O O . ILE A 1 119 ? 9.008 -3.516 -4.883 1 98.94 119 ILE A O 1
ATOM 903 N N . THR A 1 120 ? 8.898 -4.957 -6.551 1 98.88 120 THR A N 1
ATOM 904 C CA . THR A 1 120 ? 9.32 -3.969 -7.535 1 98.88 120 THR A CA 1
ATOM 905 C C . THR A 1 120 ? 8.312 -2.83 -7.633 1 98.88 120 THR A C 1
ATOM 907 O O . THR A 1 120 ? 8.688 -1.656 -7.598 1 98.88 120 THR A O 1
ATOM 910 N N . 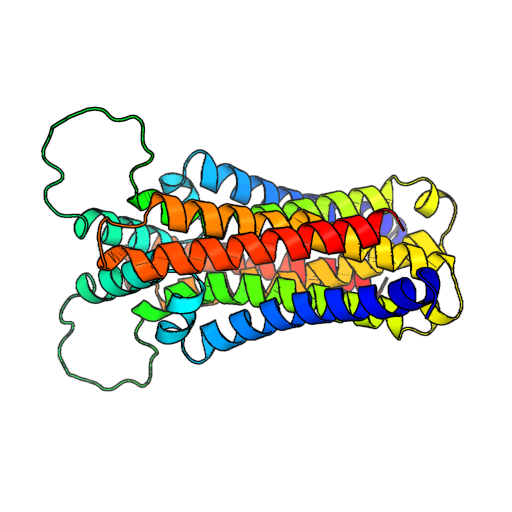VAL A 1 121 ? 7.07 -3.182 -7.742 1 98.81 121 VAL A N 1
ATOM 911 C CA . VAL A 1 121 ? 6.031 -2.16 -7.816 1 98.81 121 VAL A CA 1
ATOM 912 C C . VAL A 1 121 ? 5.961 -1.396 -6.496 1 98.81 121 VAL A C 1
ATOM 914 O O . VAL A 1 121 ? 5.797 -0.175 -6.488 1 98.81 121 VAL A O 1
ATOM 917 N N . GLY A 1 122 ? 6.125 -2.145 -5.387 1 98.5 122 GLY A N 1
ATOM 918 C CA . GLY A 1 122 ? 6.113 -1.526 -4.07 1 98.5 122 GLY A CA 1
ATOM 919 C C . GLY A 1 122 ? 7.227 -0.518 -3.873 1 98.5 122 GLY A C 1
ATOM 920 O O . GLY A 1 122 ? 7.156 0.329 -2.98 1 98.5 122 GLY A O 1
ATOM 921 N N . ALA A 1 123 ? 8.25 -0.563 -4.695 1 98.69 123 ALA A N 1
ATOM 922 C CA . ALA A 1 123 ? 9.375 0.359 -4.594 1 98.69 123 ALA A CA 1
ATOM 923 C C . ALA A 1 123 ? 8.961 1.778 -4.969 1 98.69 123 ALA A C 1
ATOM 925 O O . ALA A 1 123 ? 9.68 2.74 -4.68 1 98.69 123 ALA A O 1
ATOM 926 N N . LEU A 1 124 ? 7.828 1.919 -5.566 1 98.62 124 LEU A N 1
ATOM 927 C CA . LEU A 1 124 ? 7.312 3.252 -5.863 1 98.62 124 LEU A CA 1
ATOM 928 C C . LEU A 1 124 ? 7.059 4.031 -4.578 1 98.62 124 LEU A C 1
ATOM 930 O O . LEU A 1 124 ? 7.188 5.258 -4.555 1 98.62 124 LEU A O 1
ATOM 934 N N . THR A 1 125 ? 6.738 3.33 -3.506 1 98.19 125 THR A N 1
ATOM 935 C CA . THR A 1 125 ? 6.402 3.969 -2.238 1 98.19 125 THR A CA 1
ATOM 936 C C . THR A 1 125 ? 7.605 4.727 -1.679 1 98.19 125 THR A C 1
ATOM 938 O O . THR A 1 125 ? 7.531 5.938 -1.454 1 98.19 125 THR A O 1
ATOM 941 N N . PRO A 1 126 ? 8.727 4.012 -1.498 1 98.5 126 PRO A N 1
ATOM 942 C CA . PRO A 1 126 ? 9.852 4.793 -0.979 1 98.5 126 PRO A CA 1
ATOM 943 C C . PRO A 1 126 ? 10.359 5.828 -1.978 1 98.5 126 PRO A C 1
ATOM 945 O O . PRO A 1 126 ? 10.977 6.82 -1.583 1 98.5 126 PRO A O 1
ATOM 948 N N . VAL A 1 127 ? 10.133 5.699 -3.277 1 98.25 127 VAL A N 1
ATOM 949 C CA . VAL A 1 127 ? 10.477 6.734 -4.246 1 98.25 127 VAL A CA 1
ATOM 950 C C . VAL A 1 127 ? 9.695 8.008 -3.943 1 98.25 127 VAL A C 1
ATOM 952 O O . VAL A 1 127 ? 10.281 9.086 -3.795 1 98.25 127 VAL A O 1
ATOM 955 N N . VAL A 1 128 ? 8.422 7.895 -3.826 1 98 128 VAL A N 1
ATOM 956 C CA . VAL A 1 128 ? 7.559 9.055 -3.615 1 98 128 VAL A CA 1
ATOM 957 C C . VAL A 1 128 ? 7.785 9.609 -2.213 1 98 128 VAL A C 1
ATOM 959 O O . VAL A 1 128 ? 7.801 10.828 -2.02 1 98 128 VAL A O 1
ATOM 962 N N . ASP A 1 129 ? 7.953 8.727 -1.215 1 97.5 129 ASP A N 1
ATOM 963 C CA . ASP A 1 129 ? 8.234 9.195 0.14 1 97.5 129 ASP A CA 1
ATOM 964 C C . ASP A 1 129 ? 9.508 10.023 0.18 1 97.5 129 ASP A C 1
ATOM 966 O O . ASP A 1 129 ? 9.562 11.062 0.842 1 97.5 129 ASP A O 1
ATOM 970 N N . ALA A 1 130 ? 10.547 9.516 -0.492 1 97.88 130 ALA A N 1
ATOM 971 C CA . ALA A 1 130 ? 11.797 10.273 -0.552 1 97.88 130 ALA A CA 1
ATOM 972 C C . ALA A 1 130 ? 11.578 11.625 -1.221 1 97.88 130 ALA A C 1
ATOM 974 O O . ALA A 1 130 ? 12.031 12.656 -0.711 1 97.88 130 ALA A O 1
ATOM 975 N N . TRP A 1 131 ? 10.906 11.633 -2.297 1 97.25 131 TRP A N 1
ATOM 976 C CA . TRP A 1 131 ? 10.656 12.844 -3.07 1 97.25 131 TRP A CA 1
ATOM 977 C C . TRP A 1 131 ? 9.867 13.859 -2.254 1 97.25 131 TRP A C 1
ATOM 979 O O . TRP A 1 131 ? 10.203 15.039 -2.227 1 97.25 131 TRP A O 1
ATOM 989 N N . VAL A 1 132 ? 8.812 13.445 -1.603 1 96 132 VAL A N 1
ATOM 990 C CA . VAL A 1 132 ? 7.965 14.344 -0.821 1 96 132 VAL A CA 1
ATOM 991 C C . VAL A 1 132 ? 8.781 14.953 0.317 1 96 132 VAL A C 1
ATOM 993 O O . VAL A 1 132 ? 8.711 16.172 0.556 1 96 132 VAL A O 1
ATOM 996 N N . ASN A 1 133 ? 9.516 14.125 1.018 1 95.94 133 ASN A N 1
ATOM 997 C CA . ASN A 1 133 ? 10.344 14.648 2.1 1 95.94 133 ASN A CA 1
ATOM 998 C C . ASN A 1 133 ? 11.391 15.633 1.58 1 95.94 133 ASN A C 1
ATOM 1000 O O . ASN A 1 133 ? 11.648 16.656 2.213 1 95.94 133 ASN A O 1
ATOM 1004 N N . TYR A 1 134 ? 11.977 15.344 0.463 1 94.81 134 TYR A N 1
ATOM 1005 C CA . TYR A 1 134 ? 12.969 16.234 -0.122 1 94.81 134 TYR A CA 1
ATOM 1006 C C . TYR A 1 134 ? 1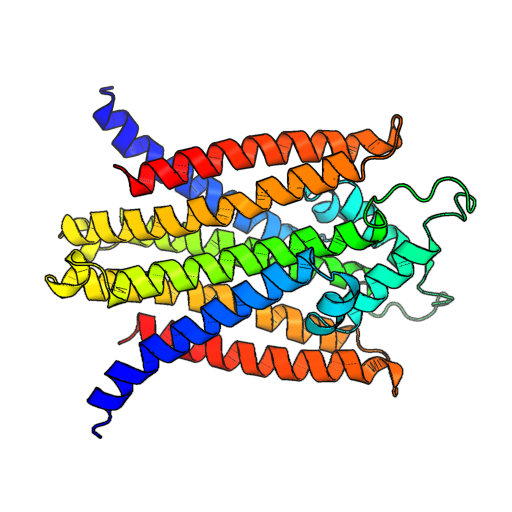2.344 17.562 -0.521 1 94.81 134 TYR A C 1
ATOM 1008 O O . TYR A 1 134 ? 12.891 18.625 -0.241 1 94.81 134 TYR A O 1
ATOM 1016 N N . ARG A 1 135 ? 11.164 17.531 -1.07 1 92.25 135 ARG A N 1
ATOM 1017 C CA . ARG A 1 135 ? 10.508 18.703 -1.646 1 92.25 135 ARG A CA 1
ATOM 1018 C C . ARG A 1 135 ? 9.906 19.578 -0.556 1 92.25 135 ARG A C 1
ATOM 1020 O O . ARG A 1 135 ? 9.805 20.797 -0.724 1 92.25 135 ARG A O 1
ATOM 1027 N N . THR A 1 136 ? 9.484 18.969 0.498 1 91.44 136 THR A N 1
ATOM 1028 C CA . THR A 1 136 ? 8.766 19.734 1.51 1 91.44 136 THR A CA 1
ATOM 1029 C C . THR A 1 136 ? 9.703 20.141 2.645 1 91.44 136 THR A C 1
ATOM 1031 O O . THR A 1 136 ? 9.289 20.828 3.58 1 91.44 136 THR A O 1
ATOM 1034 N N . ALA A 1 137 ? 10.922 19.719 2.553 1 93.06 137 ALA A N 1
ATOM 1035 C CA . ALA A 1 137 ? 11.867 20.047 3.615 1 93.06 137 ALA A CA 1
ATOM 1036 C C . ALA A 1 137 ? 12.078 21.547 3.719 1 93.06 137 ALA A C 1
ATOM 1038 O O . ALA A 1 137 ? 12.516 22.188 2.76 1 93.06 137 ALA A O 1
ATOM 1039 N N . PRO A 1 138 ? 11.742 22.062 4.875 1 90.69 138 PRO A N 1
ATOM 1040 C CA . PRO A 1 138 ? 12.086 23.469 5.066 1 90.69 138 PRO A CA 1
ATOM 1041 C C . PRO A 1 138 ? 13.594 23.719 5.086 1 90.69 138 PRO A C 1
ATOM 1043 O O . PRO A 1 138 ? 14.375 22.781 5.238 1 90.69 138 PRO A O 1
ATOM 1046 N N . GLU A 1 139 ? 13.859 24.969 4.938 1 90.69 139 GLU A N 1
ATOM 1047 C CA . GLU A 1 139 ? 15.266 25.328 4.988 1 90.69 139 GLU A CA 1
ATOM 1048 C C . GLU A 1 139 ? 15.805 25.281 6.418 1 90.69 139 GLU A C 1
ATOM 1050 O O . GLU A 1 139 ? 15.031 25.344 7.375 1 90.69 139 GLU A O 1
ATOM 1055 N N . GLY A 1 140 ? 17.094 25.047 6.555 1 91.69 140 GLY A N 1
ATOM 1056 C CA . GLY A 1 140 ? 17.75 25.109 7.852 1 91.69 140 GLY A CA 1
ATOM 1057 C C . GLY A 1 140 ? 17.578 23.828 8.656 1 91.69 140 GLY A C 1
ATOM 1058 O O . GLY A 1 140 ? 17.422 22.75 8.094 1 91.69 140 GLY A O 1
ATOM 1059 N N . LEU A 1 141 ? 17.719 23.891 9.93 1 90.5 141 LEU A N 1
ATOM 1060 C CA . LEU A 1 141 ? 17.703 22.766 10.852 1 90.5 141 LEU A CA 1
ATOM 1061 C C . LEU A 1 141 ? 16.312 22.141 10.93 1 90.5 141 LEU A C 1
ATOM 1063 O O . LEU A 1 141 ? 16.188 20.938 11.195 1 90.5 141 LEU A O 1
ATOM 1067 N N . GLU A 1 142 ? 15.352 22.906 10.562 1 88.75 142 GLU A N 1
ATOM 1068 C CA . GLU A 1 142 ? 13.969 22.453 10.641 1 88.75 142 GLU A CA 1
ATOM 1069 C C . GLU A 1 142 ? 13.688 21.375 9.594 1 88.75 142 GLU A C 1
ATOM 1071 O O . GLU A 1 142 ? 12.734 20.609 9.734 1 88.75 142 GLU A O 1
ATOM 1076 N N . GLY A 1 143 ? 14.547 21.312 8.602 1 93.62 143 GLY A N 1
ATOM 1077 C CA . GLY A 1 143 ? 14.328 20.359 7.523 1 93.62 143 GLY A CA 1
ATOM 1078 C C . GLY A 1 143 ? 15.148 19.094 7.672 1 93.62 143 GLY A C 1
ATOM 1079 O O . GLY A 1 143 ? 15.094 18.203 6.816 1 93.62 143 GLY A O 1
ATOM 1080 N N . ASP A 1 144 ? 15.906 18.953 8.711 1 95.94 144 ASP A N 1
ATOM 1081 C CA . ASP A 1 144 ? 16.828 17.828 8.859 1 95.94 144 ASP A CA 1
ATOM 1082 C C . ASP A 1 144 ? 16.078 16.5 8.922 1 95.94 144 ASP A C 1
ATOM 1084 O O . ASP A 1 144 ? 16.531 15.492 8.375 1 95.94 144 ASP A O 1
ATOM 1088 N N . LEU A 1 145 ? 15.016 16.516 9.648 1 96.69 145 LEU A N 1
ATOM 1089 C CA . LEU A 1 145 ? 14.219 15.289 9.727 1 96.69 145 LEU A CA 1
ATOM 1090 C C . LEU A 1 145 ? 13.758 14.852 8.336 1 96.69 145 LEU A C 1
ATOM 1092 O O . LEU A 1 145 ? 13.836 13.672 8 1 96.69 145 LEU A O 1
ATOM 1096 N N . ASP A 1 146 ? 13.336 15.789 7.547 1 97 146 ASP A N 1
ATOM 1097 C CA . ASP A 1 146 ? 12.906 15.492 6.184 1 97 146 ASP A CA 1
ATOM 1098 C C . ASP A 1 146 ? 14.07 14.977 5.34 1 97 146 ASP A C 1
ATOM 1100 O O . ASP A 1 146 ? 13.93 13.984 4.617 1 97 146 ASP A O 1
ATOM 1104 N N . ARG A 1 147 ? 15.102 15.641 5.383 1 97.75 147 ARG A N 1
ATOM 1105 C CA . ARG A 1 147 ? 16.25 15.266 4.559 1 97.75 147 ARG A CA 1
ATOM 1106 C C . ARG A 1 147 ? 16.781 13.891 4.953 1 97.75 147 ARG A C 1
ATOM 1108 O O . ARG A 1 147 ? 17.156 13.102 4.09 1 97.75 147 ARG A O 1
ATOM 1115 N N . ASN A 1 148 ? 16.859 13.656 6.207 1 97.88 148 ASN A N 1
ATOM 1116 C CA . ASN A 1 148 ? 17.25 12.328 6.656 1 97.88 148 ASN A CA 1
ATOM 1117 C C . ASN A 1 148 ? 16.25 11.266 6.188 1 97.88 148 ASN A C 1
ATOM 1119 O O . ASN A 1 148 ? 16.656 10.188 5.742 1 97.88 148 ASN A O 1
ATOM 1123 N N . ALA A 1 149 ? 15 11.531 6.352 1 97.88 149 ALA A N 1
ATOM 1124 C CA . ALA A 1 149 ? 13.977 10.602 5.863 1 97.88 149 ALA A CA 1
ATOM 1125 C C . ALA A 1 149 ? 14.125 10.359 4.367 1 97.88 149 ALA A C 1
ATOM 1127 O O . ALA A 1 149 ? 13.992 9.227 3.898 1 97.88 149 ALA A O 1
ATOM 1128 N N . ALA A 1 150 ? 14.359 11.414 3.604 1 98.12 150 ALA A N 1
ATOM 1129 C CA . ALA A 1 150 ? 14.555 11.273 2.162 1 98.12 150 ALA A CA 1
ATOM 1130 C C . ALA A 1 150 ? 15.703 10.32 1.853 1 98.12 150 ALA A C 1
ATOM 1132 O O . ALA A 1 150 ? 15.594 9.469 0.967 1 98.12 150 ALA A O 1
ATOM 1133 N N . ARG A 1 151 ? 16.766 10.5 2.59 1 98.31 151 ARG A N 1
ATOM 1134 C CA . ARG A 1 151 ? 17.922 9.625 2.391 1 98.31 151 ARG A CA 1
ATOM 1135 C C . ARG A 1 151 ? 17.578 8.172 2.709 1 98.31 151 ARG A C 1
ATOM 1137 O O . ARG A 1 151 ? 17.922 7.266 1.949 1 98.31 151 ARG A O 1
ATOM 1144 N N . VAL A 1 152 ? 16.922 7.961 3.805 1 98.12 152 VAL A N 1
ATOM 1145 C CA . VAL A 1 152 ? 16.562 6.617 4.234 1 98.12 152 VAL A CA 1
ATOM 1146 C C . VAL A 1 152 ? 15.617 5.988 3.219 1 98.12 152 VAL A C 1
ATOM 1148 O O . VAL A 1 152 ? 15.789 4.828 2.834 1 98.12 152 VAL A O 1
ATOM 1151 N N . HIS A 1 153 ? 14.648 6.711 2.76 1 98.56 153 HIS A N 1
ATOM 1152 C CA . HIS A 1 153 ? 13.711 6.191 1.771 1 98.56 153 HIS A CA 1
ATOM 1153 C C . HIS A 1 153 ? 14.406 5.926 0.44 1 98.56 153 HIS A C 1
ATOM 1155 O O . HIS A 1 153 ? 14.055 4.988 -0.274 1 98.56 153 HIS A O 1
ATOM 1161 N N . THR A 1 154 ? 15.375 6.77 0.101 1 98.56 154 THR A N 1
ATOM 1162 C CA . THR A 1 154 ? 16.156 6.512 -1.104 1 98.56 154 THR A CA 1
ATOM 1163 C C . THR A 1 154 ? 16.891 5.176 -0.998 1 98.56 154 THR A C 1
ATOM 1165 O O . THR A 1 154 ? 16.891 4.387 -1.946 1 98.56 154 THR A O 1
ATOM 1168 N N . MET A 1 155 ? 17.484 4.953 0.127 1 98.25 155 MET A N 1
ATOM 1169 C CA . MET A 1 155 ? 18.156 3.68 0.335 1 98.25 155 MET A CA 1
ATOM 1170 C C . MET A 1 155 ? 17.172 2.518 0.256 1 98.25 155 MET A C 1
ATOM 1172 O O . MET A 1 155 ? 17.469 1.486 -0.35 1 98.25 155 MET A O 1
ATOM 1176 N N . ARG A 1 156 ? 16.062 2.695 0.85 1 98 156 ARG A N 1
ATOM 1177 C CA . ARG A 1 156 ? 15.031 1.664 0.793 1 98 156 ARG A CA 1
ATOM 1178 C C . ARG A 1 156 ? 14.594 1.408 -0.645 1 98 156 ARG A C 1
ATOM 1180 O O . ARG A 1 156 ? 14.375 0.26 -1.038 1 98 156 ARG A O 1
ATOM 1187 N N . MET A 1 157 ? 14.414 2.459 -1.345 1 98.38 157 MET A N 1
ATOM 1188 C CA . MET A 1 157 ? 14.055 2.334 -2.756 1 98.38 157 MET A CA 1
ATOM 1189 C C . MET A 1 157 ? 15.055 1.447 -3.492 1 98.38 157 MET A C 1
ATOM 1191 O O . MET A 1 157 ? 14.664 0.567 -4.262 1 98.38 157 MET A O 1
ATOM 1195 N N . VAL A 1 158 ? 16.297 1.676 -3.33 1 98.38 158 VAL A N 1
ATOM 1196 C CA . VAL A 1 158 ? 17.344 0.914 -4.012 1 98.38 158 VAL A CA 1
A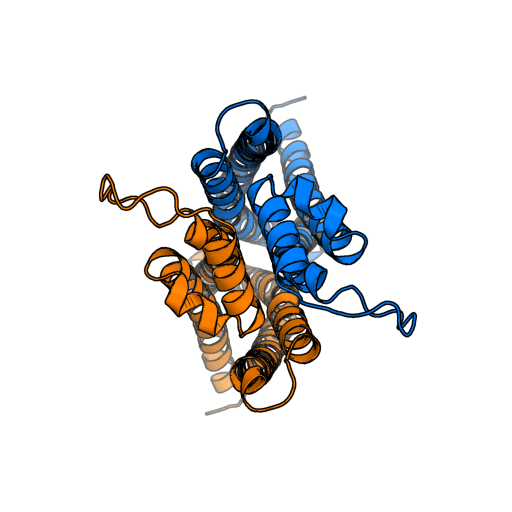TOM 1197 C C . VAL A 1 158 ? 17.25 -0.555 -3.602 1 98.38 158 VAL A C 1
ATOM 1199 O O . VAL A 1 158 ? 17.266 -1.445 -4.453 1 98.38 158 VAL A O 1
ATOM 1202 N N . VAL A 1 159 ? 17.125 -0.794 -2.324 1 98 159 VAL A N 1
ATOM 1203 C CA . VAL A 1 159 ? 17.062 -2.16 -1.817 1 98 159 VAL A CA 1
ATOM 1204 C C . VAL A 1 159 ? 15.828 -2.863 -2.4 1 98 159 VAL A C 1
ATOM 1206 O O . VAL A 1 159 ? 15.914 -4.02 -2.824 1 98 159 VAL A O 1
ATOM 1209 N N . TRP A 1 160 ? 14.711 -2.172 -2.416 1 98.69 160 TRP A N 1
ATOM 1210 C CA . TRP A 1 160 ? 13.484 -2.756 -2.943 1 98.69 160 TRP A CA 1
ATOM 1211 C C . TRP A 1 160 ? 13.609 -3.041 -4.434 1 98.69 160 TRP A C 1
ATOM 1213 O O . TRP A 1 160 ? 13.266 -4.129 -4.898 1 98.69 160 TRP A O 1
ATOM 1223 N N . LEU A 1 161 ? 14.141 -2.094 -5.18 1 98.38 161 LEU A N 1
ATOM 1224 C CA . LEU A 1 161 ? 14.25 -2.262 -6.625 1 98.38 161 LEU A CA 1
ATOM 1225 C C . LEU A 1 161 ? 15.211 -3.398 -6.969 1 98.38 161 LEU A C 1
ATOM 1227 O O . LEU A 1 161 ? 14.898 -4.246 -7.809 1 98.38 161 LEU A O 1
ATOM 1231 N N . VAL A 1 162 ? 16.297 -3.418 -6.312 1 97.62 162 VAL A N 1
ATOM 1232 C CA . VAL A 1 162 ? 17.281 -4.453 -6.59 1 97.62 162 VAL A CA 1
ATOM 1233 C C . VAL A 1 162 ? 16.719 -5.824 -6.23 1 97.62 162 VAL A C 1
ATOM 1235 O O . VAL A 1 162 ? 16.812 -6.77 -7.016 1 97.62 162 VAL A O 1
ATOM 1238 N N . SER A 1 163 ? 16.094 -5.938 -5.09 1 97.94 163 SER A N 1
ATOM 1239 C CA . SER A 1 163 ? 15.539 -7.211 -4.641 1 97.94 163 SER A CA 1
ATOM 1240 C C . SER A 1 163 ? 14.391 -7.652 -5.535 1 97.94 163 SER A C 1
ATOM 1242 O O . SER A 1 163 ? 14.297 -8.82 -5.91 1 97.94 163 SER A O 1
ATOM 1244 N N . GLY A 1 164 ? 13.508 -6.734 -5.816 1 98.44 164 GLY A N 1
ATOM 1245 C CA . GLY A 1 164 ? 12.367 -7.059 -6.66 1 98.44 164 GLY A CA 1
ATOM 1246 C C . GLY A 1 164 ? 12.773 -7.512 -8.055 1 98.44 164 GLY A C 1
ATOM 1247 O O . GLY A 1 164 ? 12.273 -8.523 -8.547 1 98.44 164 GLY A O 1
ATOM 1248 N N . LEU A 1 165 ? 13.648 -6.809 -8.633 1 98 165 LEU A N 1
ATOM 1249 C CA . LEU A 1 165 ? 14.109 -7.164 -9.977 1 98 165 LEU A CA 1
ATOM 1250 C C . LEU A 1 165 ? 14.875 -8.484 -9.953 1 98 165 LEU A C 1
ATOM 1252 O O . LEU A 1 165 ? 14.773 -9.273 -10.891 1 98 165 LEU A O 1
ATOM 1256 N N . TRP A 1 166 ? 15.633 -8.703 -8.922 1 97.12 166 TRP A N 1
ATOM 1257 C CA . TRP A 1 166 ? 16.312 -9.984 -8.75 1 97.12 166 TRP A CA 1
ATOM 1258 C C . TRP A 1 166 ? 15.305 -11.133 -8.703 1 97.12 166 TRP A C 1
ATOM 1260 O O . TRP A 1 166 ? 15.508 -12.172 -9.336 1 97.12 166 TRP A O 1
ATOM 1270 N N . CYS A 1 167 ? 14.266 -10.938 -7.984 1 97.06 167 CYS A N 1
ATOM 1271 C CA . CYS A 1 167 ? 13.211 -11.945 -7.926 1 97.06 167 CYS A CA 1
ATOM 1272 C C . CYS A 1 167 ? 12.609 -12.18 -9.305 1 97.06 167 CYS A C 1
ATOM 1274 O O . CYS A 1 167 ? 12.297 -13.32 -9.664 1 97.06 167 CYS A O 1
ATOM 1276 N N . LEU A 1 168 ? 12.5 -11.148 -10.102 1 97.19 168 LEU A N 1
ATOM 1277 C CA . LEU A 1 168 ? 11.828 -11.227 -11.398 1 97.19 168 LEU A CA 1
ATOM 1278 C C . LEU A 1 168 ? 12.734 -11.891 -12.438 1 97.19 168 LEU A C 1
ATOM 1280 O O . LEU A 1 168 ? 12.25 -12.57 -13.344 1 97.19 168 LEU A O 1
ATOM 1284 N N . LEU A 1 169 ? 14 -11.711 -12.32 1 91.75 169 LEU A N 1
ATOM 1285 C CA . LEU A 1 169 ? 14.898 -12.047 -13.414 1 91.75 169 LEU A CA 1
ATOM 1286 C C . LEU A 1 169 ? 15.688 -13.312 -13.109 1 91.75 169 LEU A C 1
ATOM 1288 O O . LEU A 1 169 ? 16.297 -13.906 -14 1 91.75 169 LEU A O 1
ATOM 1292 N N . ASP A 1 170 ? 15.797 -13.703 -11.883 1 81.94 170 ASP A N 1
ATOM 1293 C CA . ASP A 1 170 ? 16.516 -14.922 -11.531 1 81.94 170 ASP A CA 1
ATOM 1294 C C . ASP A 1 170 ? 15.609 -16.141 -11.625 1 81.94 170 ASP A C 1
ATOM 1296 O O . ASP A 1 170 ? 14.414 -16.062 -11.336 1 81.94 170 ASP A O 1
ATOM 1300 N N . MET B 1 1 ? -25.438 -20.609 -17.297 1 44.72 1 MET B N 1
ATOM 1301 C CA . MET B 1 1 ? -24 -20.562 -17.094 1 44.72 1 MET B CA 1
ATOM 1302 C C . MET B 1 1 ? -23.609 -21.219 -15.766 1 44.72 1 MET B C 1
ATOM 1304 O O . MET B 1 1 ? -24.172 -20.891 -14.719 1 44.72 1 MET B O 1
ATOM 1308 N N . SER B 1 2 ? -23 -22.297 -15.719 1 53.94 2 SER B N 1
ATOM 1309 C CA . SER B 1 2 ? -22.719 -23.094 -14.539 1 53.94 2 SER B CA 1
ATOM 1310 C C . SER B 1 2 ? -21.891 -22.328 -13.523 1 53.94 2 SER B C 1
ATOM 1312 O O . SER B 1 2 ? -21.203 -21.359 -13.891 1 53.94 2 SER B O 1
ATOM 1314 N N . PHE B 1 3 ? -22.172 -22.547 -12.297 1 57.25 3 PHE B N 1
ATOM 1315 C CA . PHE B 1 3 ? -21.422 -21.922 -11.195 1 57.25 3 PHE B CA 1
ATOM 1316 C C . PHE B 1 3 ? -19.922 -21.969 -11.461 1 57.25 3 PHE B C 1
ATOM 1318 O O . PHE B 1 3 ? -19.203 -21.031 -11.109 1 57.25 3 PHE B O 1
ATOM 1325 N N . HIS B 1 4 ? -19.5 -23 -12.078 1 56.25 4 HIS B N 1
ATOM 1326 C CA . HIS B 1 4 ? -18.094 -23.188 -12.43 1 56.25 4 HIS B CA 1
ATOM 1327 C C . HIS B 1 4 ? -17.656 -22.188 -13.508 1 56.25 4 HIS B C 1
ATOM 1329 O O . HIS B 1 4 ? -16.547 -21.672 -13.469 1 56.25 4 HIS B O 1
ATOM 1335 N N . GLN B 1 5 ? -18.562 -21.984 -14.5 1 57.62 5 GLN B N 1
ATOM 1336 C CA . GLN B 1 5 ? -18.266 -21.016 -15.555 1 57.62 5 GLN B CA 1
ATOM 1337 C C . GLN B 1 5 ? -18.266 -19.594 -15.008 1 57.62 5 GLN B C 1
ATOM 1339 O O . GLN B 1 5 ? -17.422 -18.781 -15.406 1 57.62 5 GLN B O 1
ATOM 1344 N N . LEU B 1 6 ? -19.172 -19.375 -14.117 1 54.88 6 LEU B N 1
ATOM 1345 C CA . LEU B 1 6 ? -19.266 -18.062 -13.492 1 54.88 6 LEU B CA 1
ATOM 1346 C C . LEU B 1 6 ? -18.016 -17.766 -12.656 1 54.88 6 LEU B C 1
ATOM 1348 O O . LEU B 1 6 ? -17.5 -16.656 -12.688 1 54.88 6 LEU B O 1
ATOM 1352 N N . ARG B 1 7 ? -17.688 -18.797 -12.047 1 61.47 7 ARG B N 1
ATOM 1353 C CA . ARG B 1 7 ? -16.5 -18.656 -11.211 1 61.47 7 ARG B CA 1
ATOM 1354 C C . ARG B 1 7 ? -15.258 -18.391 -12.055 1 61.47 7 ARG B C 1
ATOM 1356 O O . ARG B 1 7 ? -14.438 -17.531 -11.711 1 61.47 7 ARG B O 1
ATOM 1363 N N . ARG B 1 8 ? -15.305 -19.016 -13.172 1 68.19 8 ARG B N 1
ATOM 1364 C CA . ARG B 1 8 ? -14.125 -18.938 -14.023 1 68.19 8 ARG B CA 1
ATOM 1365 C C . ARG B 1 8 ? -14.008 -17.547 -14.656 1 68.19 8 ARG B C 1
ATOM 1367 O O . ARG B 1 8 ? -12.898 -17.062 -14.898 1 68.19 8 ARG B O 1
ATOM 1374 N N . SER B 1 9 ? -15.133 -17.016 -14.75 1 77.88 9 SER B N 1
ATOM 1375 C CA . SER B 1 9 ? -15.062 -15.719 -15.422 1 77.88 9 SER B CA 1
ATOM 1376 C C . SER B 1 9 ? -15.164 -14.57 -14.43 1 77.88 9 SER B C 1
ATOM 1378 O O . SER B 1 9 ? -14.648 -13.477 -14.68 1 77.88 9 SER B O 1
ATOM 1380 N N . ALA B 1 10 ? -15.688 -14.805 -13.297 1 91.62 10 ALA B N 1
ATOM 1381 C CA . ALA B 1 10 ? -16 -13.719 -12.375 1 91.62 10 ALA B CA 1
ATOM 1382 C C . ALA B 1 10 ? -14.766 -13.305 -11.578 1 91.62 10 ALA B C 1
ATOM 1384 O O . ALA B 1 10 ? -14.523 -12.109 -11.367 1 91.62 10 ALA B O 1
ATOM 1385 N N . LEU B 1 11 ? -14.008 -14.273 -11.273 1 95.06 11 LEU B N 1
ATOM 1386 C CA . LEU B 1 11 ? -12.906 -14 -10.359 1 95.06 11 LEU B CA 1
ATOM 1387 C C . LEU B 1 11 ? -11.859 -13.109 -11.016 1 95.06 11 LEU B C 1
ATOM 1389 O O . LEU B 1 11 ? -11.438 -12.109 -10.43 1 95.06 11 LEU B O 1
ATOM 1393 N N . PRO B 1 12 ? -11.453 -13.328 -12.297 1 95.69 12 PRO B N 1
ATOM 1394 C CA . PRO B 1 12 ? -10.516 -12.406 -12.938 1 95.69 12 PRO B CA 1
ATOM 1395 C C . PRO B 1 12 ? -11.086 -11 -13.094 1 95.69 12 PRO B C 1
ATOM 1397 O O . PRO B 1 12 ? -10.344 -10.016 -13 1 95.69 12 PRO B O 1
ATOM 1400 N N . ILE B 1 13 ? -12.336 -10.906 -13.297 1 96.56 13 ILE B N 1
ATOM 1401 C CA . ILE B 1 13 ? -12.969 -9.602 -13.43 1 96.56 13 ILE B CA 1
ATOM 1402 C C . ILE B 1 13 ? -12.914 -8.867 -12.094 1 96.56 13 ILE B C 1
ATOM 1404 O O . ILE B 1 13 ? -12.578 -7.68 -12.047 1 96.56 13 ILE B O 1
ATOM 1408 N N . LEU B 1 14 ? -13.188 -9.562 -11.047 1 97.5 14 LEU B N 1
ATOM 1409 C CA . LEU B 1 14 ? -13.18 -8.969 -9.719 1 97.5 14 LEU B CA 1
ATOM 1410 C C . LEU B 1 14 ? -11.773 -8.492 -9.352 1 97.5 14 LEU B C 1
ATOM 1412 O O . LEU B 1 14 ? -11.602 -7.379 -8.844 1 97.5 14 LEU B O 1
ATOM 1416 N N . THR B 1 15 ? -10.805 -9.367 -9.633 1 98.19 15 THR B N 1
ATOM 1417 C CA . THR B 1 15 ? -9.438 -8.969 -9.297 1 98.19 15 THR B CA 1
ATOM 1418 C C . THR B 1 15 ? -8.992 -7.781 -10.141 1 98.19 15 THR B C 1
ATOM 1420 O O . THR B 1 15 ? -8.328 -6.871 -9.641 1 98.19 15 THR B O 1
ATOM 1423 N N . ALA B 1 16 ? -9.406 -7.719 -11.406 1 98.19 16 ALA B N 1
ATOM 1424 C CA . ALA B 1 16 ? -9.078 -6.582 -12.266 1 98.19 16 ALA B CA 1
ATOM 1425 C C . ALA B 1 16 ? -9.742 -5.305 -11.766 1 98.19 16 ALA B C 1
ATOM 1427 O O . ALA B 1 16 ? -9.133 -4.234 -11.781 1 98.19 16 ALA B O 1
ATOM 1428 N N . LEU B 1 17 ? -10.945 -5.438 -11.305 1 98.06 17 LEU B N 1
ATOM 1429 C CA . LEU B 1 17 ? -11.664 -4.273 -10.789 1 98.06 17 LEU B CA 1
ATOM 1430 C C . LEU B 1 17 ? -10.992 -3.73 -9.531 1 98.06 17 LEU B C 1
ATOM 1432 O O . LEU B 1 17 ? -10.852 -2.516 -9.375 1 98.06 17 LEU B O 1
ATOM 1436 N N . ILE B 1 18 ? -10.602 -4.617 -8.664 1 98.62 18 ILE B N 1
ATOM 1437 C CA . ILE B 1 18 ? -9.906 -4.211 -7.449 1 98.62 18 ILE B CA 1
ATOM 1438 C C . ILE B 1 18 ? -8.609 -3.484 -7.816 1 98.62 18 ILE B C 1
ATOM 1440 O O . ILE B 1 18 ? -8.336 -2.4 -7.297 1 98.62 18 ILE B O 1
ATOM 1444 N N . GLY B 1 19 ? -7.859 -4.098 -8.703 1 98.81 19 GLY B N 1
ATOM 1445 C CA . GLY B 1 19 ? -6.621 -3.473 -9.141 1 98.81 19 GLY B CA 1
ATOM 1446 C C . GLY B 1 19 ? -6.832 -2.125 -9.805 1 98.81 19 GLY B C 1
ATOM 1447 O O . GLY B 1 19 ? -6.082 -1.18 -9.555 1 98.81 19 GLY B O 1
ATOM 1448 N N . CYS B 1 20 ? -7.836 -1.972 -10.641 1 98.62 20 CYS B N 1
ATOM 1449 C CA . CYS B 1 20 ? -8.148 -0.719 -11.32 1 98.62 20 CYS B CA 1
ATOM 1450 C C . CYS B 1 20 ? -8.539 0.36 -10.312 1 98.62 20 CYS B C 1
ATOM 1452 O O . CYS B 1 20 ? -8.188 1.528 -10.484 1 98.62 20 CYS B O 1
ATOM 1454 N N . GLY B 1 21 ? -9.305 -0.077 -9.32 1 98.12 21 GLY B N 1
ATOM 1455 C CA . GLY B 1 21 ? -9.664 0.877 -8.281 1 98.12 21 GLY B CA 1
ATOM 1456 C C . GLY B 1 21 ? -8.453 1.509 -7.621 1 98.12 21 GLY B C 1
ATOM 1457 O O . GLY B 1 21 ? -8.375 2.732 -7.496 1 98.12 21 GLY B O 1
ATOM 1458 N N . GLY B 1 22 ? -7.543 0.652 -7.188 1 98.06 22 GLY B N 1
ATOM 1459 C CA . GLY B 1 22 ? -6.316 1.158 -6.594 1 98.06 22 GLY B CA 1
ATOM 1460 C C . GLY B 1 22 ? -5.504 2.021 -7.539 1 98.06 22 GLY B C 1
ATOM 1461 O O . GLY B 1 22 ? -4.992 3.072 -7.148 1 98.06 22 GLY B O 1
ATOM 1462 N N . LEU B 1 23 ? -5.375 1.581 -8.742 1 98.5 23 LEU B N 1
ATOM 1463 C CA . LEU B 1 23 ? -4.633 2.324 -9.75 1 98.5 23 LEU B CA 1
ATOM 1464 C C . LEU B 1 23 ? -5.25 3.697 -9.984 1 98.5 23 LEU B C 1
ATOM 1466 O O . LEU B 1 23 ? -4.539 4.703 -10.047 1 98.5 23 LEU B O 1
ATOM 1470 N N . PHE B 1 24 ? -6.535 3.752 -10.086 1 98.44 24 PHE B N 1
ATOM 1471 C CA . PHE B 1 24 ? -7.254 4.992 -10.359 1 98.44 24 PHE B CA 1
ATOM 1472 C C . PHE B 1 24 ? -7.066 5.988 -9.219 1 98.44 24 PHE B C 1
ATOM 1474 O O . PHE B 1 24 ? -6.715 7.145 -9.453 1 98.44 24 PHE B O 1
ATOM 1481 N N . ILE B 1 25 ? -7.297 5.535 -8.016 1 97.75 25 ILE B N 1
ATOM 1482 C CA . ILE B 1 25 ? -7.141 6.422 -6.867 1 97.75 25 ILE B CA 1
ATOM 1483 C C . ILE B 1 25 ? -5.691 6.891 -6.77 1 97.75 25 ILE B C 1
ATOM 1485 O O . ILE B 1 25 ? -5.426 8.039 -6.418 1 97.75 25 ILE B O 1
ATOM 1489 N N . GLY B 1 26 ? -4.809 5.965 -7.02 1 98.06 26 GLY B N 1
ATOM 1490 C CA . GLY B 1 26 ? -3.4 6.324 -7.031 1 98.06 26 GLY B CA 1
ATOM 1491 C C . GLY B 1 26 ? -3.074 7.43 -8.016 1 98.06 26 GLY B C 1
ATOM 1492 O O . GLY B 1 26 ? -2.494 8.453 -7.641 1 98.06 26 GLY B O 1
ATOM 1493 N N . ILE B 1 27 ? -3.486 7.289 -9.203 1 98.19 27 ILE B N 1
ATOM 1494 C CA . ILE B 1 27 ? -3.236 8.297 -10.234 1 98.19 27 ILE B CA 1
ATOM 1495 C C . ILE B 1 27 ? -3.953 9.594 -9.867 1 98.19 27 ILE B C 1
ATOM 1497 O O . ILE B 1 27 ? -3.371 10.68 -9.961 1 98.19 27 ILE B O 1
ATOM 1501 N N . TRP B 1 28 ? -5.211 9.555 -9.461 1 97.5 28 TRP B N 1
ATOM 1502 C CA . TRP B 1 28 ? -6.016 10.703 -9.062 1 97.5 28 TRP B CA 1
ATOM 1503 C C . TRP B 1 28 ? -5.328 11.5 -7.961 1 97.5 28 TRP B C 1
ATOM 1505 O O . TRP B 1 28 ? -5.375 12.734 -7.953 1 97.5 28 TRP B O 1
ATOM 1515 N N . SER B 1 29 ? -4.637 10.859 -7.09 1 96.75 29 SER B N 1
ATOM 1516 C CA . SER B 1 29 ? -3.951 11.5 -5.973 1 96.75 29 SER B CA 1
ATOM 1517 C C . SER B 1 29 ? -2.812 12.391 -6.465 1 96.75 29 SER B C 1
ATOM 1519 O O . SER B 1 29 ? -2.461 13.375 -5.809 1 96.75 29 SER B O 1
ATOM 1521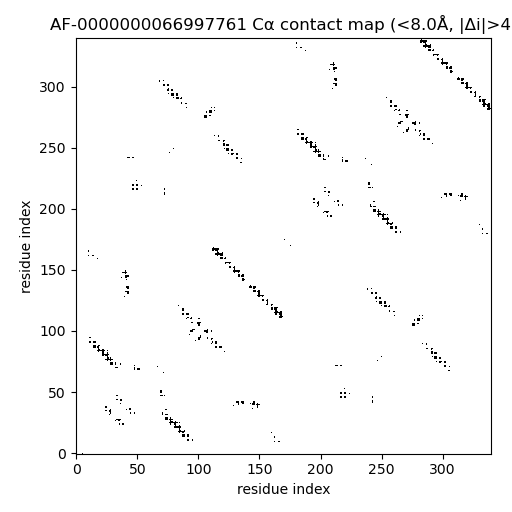 N N . PHE B 1 30 ? -2.25 12.094 -7.621 1 95.62 30 PHE B N 1
ATOM 1522 C CA . PHE B 1 30 ? -1.141 12.875 -8.148 1 95.62 30 PHE B CA 1
ATOM 1523 C C . PHE B 1 30 ? -1.647 13.977 -9.078 1 95.62 30 PHE B C 1
ATOM 1525 O O . PHE B 1 30 ? -1.036 15.039 -9.172 1 95.62 30 PHE B O 1
ATOM 1532 N N . VAL B 1 31 ? -2.781 13.781 -9.734 1 95.81 31 VAL B N 1
ATOM 1533 C CA . VAL B 1 31 ? -3.305 14.703 -10.734 1 95.81 31 VAL B CA 1
ATOM 1534 C C . VAL B 1 31 ? -4.133 15.789 -10.047 1 95.81 31 VAL B C 1
ATOM 1536 O O . VAL B 1 31 ? -4.059 16.969 -10.422 1 95.81 31 VAL B O 1
ATOM 1539 N N . SER B 1 32 ? -4.898 15.398 -9.086 1 95.38 32 SER B N 1
ATOM 1540 C CA . SER B 1 32 ? -5.762 16.328 -8.359 1 95.38 32 SER B CA 1
ATOM 1541 C C . SER B 1 32 ? -5.871 15.945 -6.891 1 95.38 32 SER B C 1
ATOM 1543 O O . SER B 1 32 ? -6.914 15.453 -6.449 1 95.38 32 SER B O 1
ATOM 1545 N N . PRO B 1 33 ? -4.828 16.219 -6.148 1 93.56 33 PRO B N 1
ATOM 1546 C CA . PRO B 1 33 ? -4.766 15.758 -4.762 1 93.56 33 PRO B CA 1
ATOM 1547 C C . PRO B 1 33 ? -5.918 16.281 -3.91 1 93.56 33 PRO B C 1
ATOM 1549 O O . PRO B 1 33 ? -6.449 15.555 -3.064 1 93.56 33 PRO B O 1
ATOM 1552 N N . ALA B 1 34 ? -6.379 17.531 -4.105 1 91.81 34 ALA B N 1
ATOM 1553 C CA . ALA B 1 34 ? -7.492 18.078 -3.334 1 91.81 34 ALA B CA 1
ATOM 1554 C C . ALA B 1 34 ? -8.773 17.297 -3.584 1 91.81 34 ALA B C 1
ATOM 1556 O O . ALA B 1 34 ? -9.508 16.969 -2.645 1 91.81 34 ALA B O 1
ATOM 1557 N N . SER B 1 35 ? -8.945 17.016 -4.848 1 94.75 35 SER B N 1
ATOM 1558 C CA . SER B 1 35 ? -10.133 16.234 -5.203 1 94.75 35 SER B CA 1
ATOM 1559 C C . SER B 1 35 ? -10.008 14.789 -4.73 1 94.75 35 SER B C 1
ATOM 1561 O O . SER B 1 35 ? -10.977 14.211 -4.238 1 94.75 35 SER B O 1
ATOM 1563 N N . ALA B 1 36 ? -8.891 14.18 -4.875 1 95.94 36 ALA B N 1
ATOM 1564 C CA . ALA B 1 36 ? -8.656 12.789 -4.48 1 95.94 36 ALA B CA 1
ATOM 1565 C C . ALA B 1 36 ? -8.859 12.609 -2.98 1 95.94 36 ALA B C 1
ATOM 1567 O O . ALA B 1 36 ? -9.258 11.531 -2.527 1 95.94 36 ALA B O 1
ATOM 1568 N N . ALA B 1 37 ? -8.586 13.672 -2.229 1 94.81 37 ALA B N 1
ATOM 1569 C CA . ALA B 1 37 ? -8.75 13.602 -0.779 1 94.81 37 ALA B CA 1
ATOM 1570 C C . ALA B 1 37 ? -10.18 13.195 -0.411 1 94.81 37 ALA B C 1
ATOM 1572 O O . ALA B 1 37 ? -10.391 12.5 0.579 1 94.81 37 ALA B O 1
ATOM 1573 N N . ASN B 1 38 ? -11.141 13.586 -1.219 1 94.94 38 ASN B N 1
ATOM 1574 C CA . ASN B 1 38 ? -12.531 13.234 -0.966 1 94.94 38 ASN B CA 1
ATOM 1575 C C . ASN B 1 38 ? -12.75 11.727 -1.024 1 94.94 38 ASN B C 1
ATOM 1577 O O . ASN B 1 38 ? -13.602 11.188 -0.317 1 94.94 38 ASN B O 1
ATOM 1581 N N . ALA B 1 39 ? -11.992 11.094 -1.813 1 95.12 39 ALA B N 1
ATOM 1582 C CA . ALA B 1 39 ? -12.133 9.641 -1.963 1 95.12 39 ALA B CA 1
ATOM 1583 C C . ALA B 1 39 ? -11.625 8.914 -0.726 1 95.12 39 ALA B C 1
ATOM 1585 O O . ALA B 1 39 ? -12.102 7.824 -0.398 1 95.12 39 ALA B O 1
ATOM 1586 N N . PHE B 1 40 ? -10.656 9.469 -0.049 1 95.5 40 PHE B N 1
ATOM 1587 C CA . PHE B 1 40 ? -10.156 8.883 1.188 1 95.5 40 PHE B CA 1
ATOM 1588 C C . PHE B 1 40 ? -11.117 9.148 2.344 1 95.5 40 PHE B C 1
ATOM 1590 O O . PHE B 1 40 ? -11.258 8.32 3.244 1 95.5 40 PHE B O 1
ATOM 1597 N N . GLY B 1 41 ? -11.781 10.281 2.287 1 95.06 41 GLY B N 1
ATOM 1598 C CA . GLY B 1 41 ? -12.75 10.617 3.314 1 95.06 41 GLY B CA 1
ATOM 1599 C C . GLY B 1 41 ? -12.516 11.977 3.943 1 95.06 41 GLY B C 1
ATOM 1600 O O . GLY B 1 41 ? -11.547 12.656 3.604 1 95.06 41 GLY B O 1
ATOM 1601 N N . GLY B 1 42 ? -13.406 12.367 4.824 1 93.38 42 GLY B N 1
ATOM 1602 C CA . GLY B 1 42 ? -13.367 13.688 5.441 1 93.38 42 GLY B CA 1
ATOM 1603 C C . GLY B 1 42 ? -12.109 13.93 6.25 1 93.38 42 GLY B C 1
ATOM 1604 O O . GLY B 1 42 ? -11.625 15.055 6.336 1 93.38 42 GLY B O 1
ATOM 1605 N N . TYR B 1 43 ? -11.578 12.914 6.824 1 89.94 43 TYR B N 1
ATOM 1606 C CA . TYR B 1 43 ? -10.367 13.094 7.617 1 89.94 43 TYR B CA 1
ATOM 1607 C C . TYR B 1 43 ? -9.234 13.656 6.77 1 89.94 43 TYR B C 1
ATOM 1609 O O . TYR B 1 43 ? -8.461 14.492 7.23 1 89.94 43 TYR B O 1
ATOM 1617 N N . MET B 1 44 ? -9.133 13.172 5.52 1 93.06 44 MET B N 1
ATOM 1618 C CA . MET B 1 44 ? -8.055 13.625 4.648 1 93.06 44 MET B CA 1
ATOM 1619 C C . MET B 1 44 ? -8.297 15.062 4.195 1 93.06 44 MET B C 1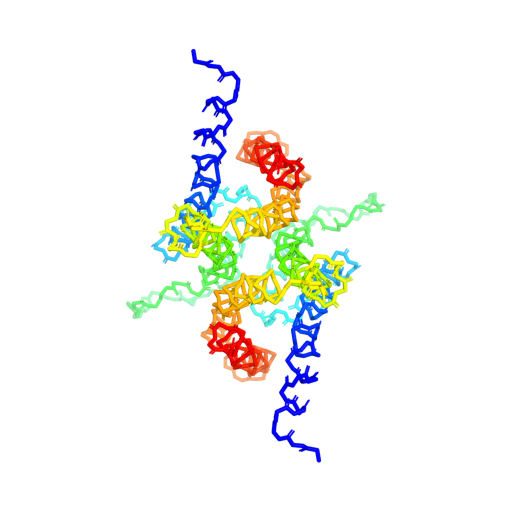
ATOM 1621 O O . MET B 1 44 ? -7.352 15.844 4.066 1 93.06 44 MET B O 1
ATOM 1625 N N . VAL B 1 45 ? -9.5 15.352 3.988 1 92.19 45 VAL B N 1
ATOM 1626 C CA . VAL B 1 45 ? -9.852 16.719 3.631 1 92.19 45 VAL B CA 1
ATOM 1627 C C . VAL B 1 45 ? -9.461 17.672 4.766 1 92.19 45 VAL B C 1
ATOM 1629 O O . VAL B 1 45 ? -8.883 18.734 4.527 1 92.19 45 VAL B O 1
ATOM 1632 N N . ARG B 1 46 ? -9.711 17.25 5.895 1 89.06 46 ARG B N 1
ATOM 1633 C CA . ARG B 1 46 ? -9.391 18.062 7.055 1 89.06 46 ARG B CA 1
ATOM 1634 C C . ARG B 1 46 ? -7.883 18.219 7.219 1 89.06 46 ARG B C 1
ATOM 1636 O O . ARG B 1 46 ? -7.395 19.266 7.648 1 89.06 46 ARG B O 1
ATOM 1643 N N . VAL B 1 47 ? -7.203 17.203 6.949 1 87.31 47 VAL B N 1
ATOM 1644 C CA . VAL B 1 47 ? -5.746 17.281 6.988 1 87.31 47 VAL B CA 1
ATOM 1645 C C . VAL B 1 47 ? -5.254 18.344 6.016 1 87.31 47 VAL B C 1
ATOM 1647 O O . VAL B 1 47 ? -4.391 19.156 6.359 1 87.31 47 VAL B O 1
ATOM 1650 N N . LEU B 1 48 ? -5.75 18.359 4.809 1 88.38 48 LEU B N 1
ATOM 1651 C CA . LEU B 1 48 ? -5.336 19.328 3.797 1 88.38 48 LEU B CA 1
ATOM 1652 C C . LEU B 1 48 ? -5.711 20.75 4.215 1 88.38 48 LEU B C 1
ATOM 1654 O O . LEU B 1 48 ? -4.93 21.672 4.023 1 88.38 48 LEU B O 1
ATOM 1658 N N . GLN B 1 49 ? -6.844 20.844 4.801 1 86.69 49 GLN B N 1
ATOM 1659 C CA . GLN B 1 49 ? -7.293 22.141 5.262 1 86.69 49 GLN B CA 1
ATOM 1660 C C . GLN B 1 49 ? -6.402 22.672 6.387 1 86.69 49 GLN B C 1
ATOM 1662 O O . GLN B 1 49 ? -6.035 23.844 6.402 1 86.69 49 GLN B O 1
ATOM 1667 N N . ALA B 1 50 ? -6.117 21.812 7.27 1 84.81 50 ALA B N 1
ATOM 1668 C CA . ALA B 1 50 ? -5.266 22.219 8.391 1 84.81 50 ALA B CA 1
ATOM 1669 C C . ALA B 1 50 ? -3.883 22.641 7.902 1 84.81 50 ALA B C 1
ATOM 1671 O O . ALA B 1 50 ? -3.287 23.578 8.438 1 84.81 50 ALA B O 1
ATOM 1672 N N . GLN B 1 51 ? -3.436 21.984 6.93 1 83 51 GLN B N 1
ATOM 1673 C CA . GLN B 1 51 ? -2.127 22.328 6.379 1 83 51 GLN B CA 1
ATOM 1674 C C . GLN B 1 51 ? -2.164 23.656 5.652 1 83 51 GLN B C 1
ATOM 1676 O O . GLN B 1 51 ? -1.201 24.438 5.711 1 83 51 GLN B O 1
ATOM 1681 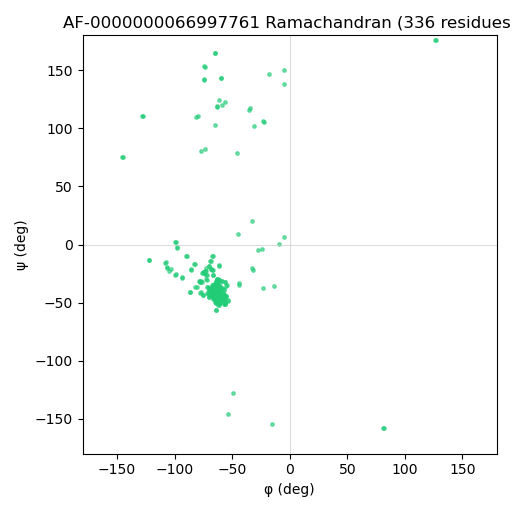N N . ALA B 1 52 ? -3.182 23.891 5.012 1 80.88 52 ALA B N 1
ATOM 1682 C CA . ALA B 1 52 ? -3.328 25.156 4.297 1 80.88 52 ALA B CA 1
ATOM 1683 C C . ALA B 1 52 ? -3.361 26.344 5.266 1 80.88 52 ALA B C 1
ATOM 1685 O O . ALA B 1 52 ? -2.867 27.422 4.949 1 80.88 52 ALA B O 1
ATOM 1686 N N . GLN B 1 53 ? -3.914 26.141 6.445 1 78.62 53 GLN B N 1
ATOM 1687 C CA . GLN B 1 53 ? -4.027 27.188 7.449 1 78.62 53 GLN B CA 1
ATOM 1688 C C . GLN B 1 53 ? -2.691 27.438 8.148 1 78.62 53 GLN B C 1
ATOM 1690 O O . GLN B 1 53 ? -2.424 28.531 8.625 1 78.62 53 GLN B O 1
ATOM 1695 N N . SER B 1 54 ? -2.018 26.406 8.43 1 69.06 54 SER B N 1
ATOM 1696 C CA . SER B 1 54 ? -0.757 26.516 9.156 1 69.06 54 SER B CA 1
ATOM 1697 C C . SER B 1 54 ? 0.352 27.062 8.266 1 69.06 54 SER B C 1
ATOM 1699 O O . SER B 1 54 ? 1.422 27.422 8.75 1 69.06 54 SER B O 1
ATOM 1701 N N . SER B 1 55 ? 0.21 26.922 7.117 1 61.16 55 SER B N 1
ATOM 1702 C CA . SER B 1 55 ? 1.236 27.469 6.234 1 61.16 55 SER B CA 1
ATOM 1703 C C . SER B 1 55 ? 1.143 29 6.152 1 61.16 55 SER B C 1
ATOM 1705 O O . SER B 1 55 ? 0.094 29.531 5.801 1 61.16 55 SER B O 1
ATOM 1707 N N . PRO B 1 56 ? 1.736 29.812 7.184 1 51.19 56 PRO B N 1
ATOM 1708 C CA . PRO B 1 56 ? 1.712 31.266 7.047 1 51.19 56 PRO B CA 1
ATOM 1709 C C . PRO B 1 56 ? 1.449 31.734 5.613 1 51.19 56 PRO B C 1
ATOM 1711 O O . PRO B 1 56 ? 1.698 30.969 4.668 1 51.19 56 PRO B O 1
ATOM 1714 N N . THR B 1 57 ? 0.645 33.031 5.629 1 44.47 57 THR B N 1
ATOM 1715 C CA . THR B 1 57 ? 0.605 33.906 4.453 1 44.47 57 THR B CA 1
ATOM 1716 C C . THR B 1 57 ? 1.938 33.844 3.709 1 44.47 57 THR B C 1
ATOM 1718 O O . THR B 1 57 ? 2.836 34.656 4 1 44.47 57 THR B O 1
ATOM 1721 N N . TYR B 1 58 ? 2.756 33 3.779 1 40.12 58 TYR B N 1
ATOM 1722 C CA . TYR B 1 58 ? 3.775 33.438 2.836 1 40.12 58 TYR B CA 1
ATOM 1723 C C . TYR B 1 58 ? 3.146 34.219 1.68 1 40.12 58 TYR B C 1
ATOM 1725 O O . TYR B 1 58 ? 2.141 33.781 1.112 1 40.12 58 TYR B O 1
ATOM 1733 N N . GLU B 1 59 ? 3.209 35.625 1.64 1 36.41 59 GLU B N 1
ATOM 1734 C CA . GLU B 1 59 ? 2.947 36.656 0.636 1 36.41 59 GLU B CA 1
ATOM 1735 C C . GLU B 1 59 ? 2.623 36.031 -0.719 1 36.41 59 GLU B C 1
ATOM 1737 O O . GLU B 1 59 ? 3.133 34.938 -1.054 1 36.41 59 GLU B O 1
ATOM 1742 N N . SER B 1 60 ? 1.527 36.594 -1.523 1 35.22 60 SER B N 1
ATOM 1743 C CA . SER B 1 60 ? 1.104 36.75 -2.912 1 35.22 60 SER B CA 1
ATOM 1744 C C . SER B 1 60 ? 2.25 36.438 -3.875 1 35.22 60 SER B C 1
ATOM 1746 O O . SER B 1 60 ? 2.105 36.594 -5.09 1 35.22 60 SER B O 1
ATOM 1748 N N . THR B 1 61 ? 3.486 36.844 -3.393 1 33.5 61 THR B N 1
ATOM 1749 C CA . THR B 1 61 ? 4.34 37.062 -4.555 1 33.5 61 THR B CA 1
ATOM 1750 C C . THR B 1 61 ? 4.281 35.875 -5.508 1 33.5 61 THR B C 1
ATOM 1752 O O . THR B 1 61 ? 4.023 36.031 -6.699 1 33.5 61 THR B O 1
ATOM 1755 N N . GLN B 1 62 ? 5.559 35.312 -5.906 1 35.41 62 GLN B N 1
ATOM 1756 C CA . GLN B 1 62 ? 5.82 34.656 -7.191 1 35.41 62 GLN B CA 1
ATOM 1757 C C . GLN B 1 62 ? 5.008 33.375 -7.34 1 35.41 62 GLN B C 1
ATOM 1759 O O . GLN B 1 62 ? 4.965 32.562 -6.426 1 35.41 62 GLN B O 1
ATOM 1764 N N . VAL B 1 63 ? 3.873 33.281 -8.102 1 37.75 63 VAL B N 1
ATOM 1765 C CA . VAL B 1 63 ? 3.188 32.312 -8.922 1 37.75 63 VAL B CA 1
ATOM 1766 C C . VAL B 1 63 ? 4.043 31.031 -9.031 1 37.75 63 VAL B C 1
ATOM 1768 O O . VAL B 1 63 ? 4.457 30.656 -10.133 1 37.75 63 VAL B O 1
ATOM 1771 N N . SER B 1 64 ? 5.203 30.734 -8.375 1 36.78 64 SER B N 1
ATOM 1772 C CA . SER B 1 64 ? 5.879 29.578 -8.961 1 36.78 64 SER B CA 1
ATOM 1773 C C . SER B 1 64 ? 4.961 28.359 -8.992 1 36.78 64 SER B C 1
ATOM 1775 O O . SER B 1 64 ? 4.105 28.203 -8.117 1 36.78 64 SER B O 1
ATOM 1777 N N . ASN B 1 65 ? 4.676 27.734 -10.102 1 39.25 65 ASN B N 1
ATOM 1778 C CA . ASN B 1 65 ? 4.047 26.547 -10.664 1 39.25 65 ASN B CA 1
ATOM 1779 C C . ASN B 1 65 ? 4.016 25.391 -9.656 1 39.25 65 ASN B C 1
ATOM 1781 O O . ASN B 1 65 ? 3.857 24.234 -10.031 1 39.25 65 ASN B O 1
ATOM 1785 N N . SER B 1 66 ? 4.613 25.5 -8.406 1 43.94 66 SER B N 1
ATOM 1786 C CA . SER B 1 66 ? 4.875 24.344 -7.551 1 43.94 66 SER B CA 1
ATOM 1787 C C . SER B 1 66 ? 3.621 23.922 -6.789 1 43.94 66 SER B C 1
ATOM 1789 O O . SER B 1 66 ? 2.832 24.781 -6.367 1 43.94 66 SER B O 1
ATOM 1791 N N . THR B 1 67 ? 2.992 22.828 -7.051 1 48.28 67 THR B N 1
ATOM 1792 C CA . THR B 1 67 ? 1.954 22.219 -6.234 1 48.28 67 THR B CA 1
ATOM 1793 C C . THR B 1 67 ? 2.041 22.688 -4.789 1 48.28 67 THR B C 1
ATOM 1795 O O . THR B 1 67 ? 3.1 22.609 -4.164 1 48.28 67 THR B O 1
ATOM 1798 N N . PRO B 1 68 ? 1.045 23.594 -4.453 1 54.38 68 PRO B N 1
ATOM 1799 C CA . PRO B 1 68 ? 1.139 24.016 -3.051 1 54.38 68 PRO B CA 1
ATOM 1800 C C . PRO B 1 68 ? 1.622 22.891 -2.131 1 54.38 68 PRO B C 1
ATOM 1802 O O . PRO B 1 68 ? 1.267 21.734 -2.33 1 54.38 68 PRO B O 1
ATOM 1805 N N . SER B 1 69 ? 2.75 23.031 -1.492 1 58.91 69 SER B N 1
ATOM 1806 C CA . SER B 1 69 ? 3.41 22.141 -0.539 1 58.91 69 SER B CA 1
ATOM 1807 C C . SER B 1 69 ? 2.393 21.375 0.292 1 58.91 69 SER B C 1
ATOM 1809 O O . SER B 1 69 ? 2.643 20.219 0.678 1 58.91 69 SER B O 1
ATOM 1811 N N . SER B 1 70 ? 1.128 21.969 0.3 1 63.16 70 SER B N 1
ATOM 1812 C CA . SER B 1 70 ? 0.099 21.375 1.142 1 63.16 70 SER B CA 1
ATOM 1813 C C . SER B 1 70 ? -0.426 20.078 0.533 1 63.16 70 SER B C 1
ATOM 1815 O O . SER B 1 70 ? -0.764 19.141 1.256 1 63.16 70 SER B O 1
ATOM 1817 N N . PHE B 1 71 ? -0.277 19.969 -0.746 1 71.81 71 PHE B N 1
ATOM 1818 C CA . PHE B 1 71 ? -0.878 18.828 -1.416 1 71.81 71 PHE B CA 1
ATOM 1819 C C . PHE B 1 71 ? 0.09 17.641 -1.449 1 71.81 71 PHE B C 1
ATOM 1821 O O . PHE B 1 71 ? -0.317 16.5 -1.689 1 71.81 71 PHE B O 1
ATOM 1828 N N . ALA B 1 72 ? 1.212 17.938 -1.096 1 79.56 72 ALA B N 1
ATOM 1829 C CA . ALA B 1 72 ? 2.246 16.906 -1.147 1 79.56 72 ALA B CA 1
ATOM 1830 C C . ALA B 1 72 ? 1.967 15.797 -0.139 1 79.56 72 ALA B C 1
ATOM 1832 O O . ALA B 1 72 ? 2.438 14.672 -0.302 1 79.56 72 ALA B O 1
ATOM 1833 N N . TYR B 1 73 ? 1.032 16.047 0.695 1 80 73 TYR B N 1
ATOM 1834 C CA . TYR B 1 73 ? 0.745 15.117 1.775 1 80 73 TYR B CA 1
ATOM 1835 C C . TYR B 1 73 ? -0.149 13.977 1.292 1 80 73 TYR B C 1
ATOM 1837 O O . TYR B 1 73 ? -0.246 12.938 1.941 1 80 73 TYR B O 1
ATOM 1845 N N . VAL B 1 74 ? -0.755 14.18 0.175 1 91.75 74 VAL B N 1
ATOM 1846 C CA . VAL B 1 74 ? -1.65 13.164 -0.377 1 91.75 74 VAL B CA 1
ATOM 1847 C C . VAL B 1 74 ? -0.847 12.156 -1.191 1 91.75 74 VAL B C 1
ATOM 1849 O O . VAL B 1 74 ? -1.268 11.008 -1.357 1 91.75 74 VAL B O 1
ATOM 1852 N N . TYR B 1 75 ? 0.324 12.523 -1.639 1 95.06 75 TYR B N 1
ATOM 1853 C CA . TYR B 1 75 ? 1.094 11.727 -2.584 1 95.06 75 TYR B CA 1
ATOM 1854 C C . TYR B 1 75 ? 1.548 10.414 -1.948 1 95.06 75 TYR B C 1
ATOM 1856 O O . TYR B 1 75 ? 1.459 9.352 -2.568 1 95.06 75 TYR B O 1
ATOM 1864 N N . PRO B 1 76 ? 1.981 10.445 -0.672 1 95.38 76 PRO B N 1
ATOM 1865 C CA . PRO B 1 76 ? 2.383 9.18 -0.062 1 95.38 76 PRO B CA 1
ATOM 1866 C C . PRO B 1 76 ? 1.224 8.195 0.066 1 95.38 76 PRO B C 1
ATOM 1868 O O . PRO B 1 76 ? 1.426 6.98 -0.031 1 95.38 76 PRO B O 1
ATOM 1871 N N . HIS B 1 77 ? 0.022 8.695 0.252 1 94.12 77 HIS B N 1
ATOM 1872 C CA . HIS B 1 77 ? -1.148 7.828 0.25 1 94.12 77 HIS B CA 1
ATOM 1873 C C . HIS B 1 77 ? -1.436 7.293 -1.148 1 94.12 77 HIS B C 1
ATOM 1875 O O . HIS B 1 77 ? -1.667 6.094 -1.324 1 94.12 77 HIS B O 1
ATOM 1881 N N . GLY B 1 78 ? -1.369 8.203 -2.039 1 96.69 78 GLY B N 1
ATOM 1882 C CA . GLY B 1 78 ? -1.68 7.855 -3.418 1 96.69 78 GLY B CA 1
ATOM 1883 C C . GLY B 1 78 ? -0.753 6.797 -3.99 1 96.69 78 GLY B C 1
ATOM 1884 O O . GLY B 1 78 ? -1.2 5.883 -4.684 1 96.69 78 GLY B O 1
ATOM 1885 N N . VAL B 1 79 ? 0.519 6.934 -3.719 1 97.88 79 VAL B N 1
ATOM 1886 C CA . VAL B 1 79 ? 1.481 6.012 -4.312 1 97.88 79 VAL B CA 1
ATOM 1887 C C . VAL B 1 79 ? 1.271 4.609 -3.748 1 97.88 79 VAL B C 1
ATOM 1889 O O . VAL B 1 79 ? 1.479 3.613 -4.445 1 97.88 79 VAL B O 1
ATOM 1892 N N . ARG B 1 80 ? 0.905 4.484 -2.492 1 97.88 80 ARG B N 1
ATOM 1893 C CA . ARG B 1 80 ? 0.631 3.182 -1.891 1 97.88 80 ARG B CA 1
ATOM 1894 C C . ARG B 1 80 ? -0.573 2.518 -2.549 1 97.88 80 ARG B C 1
ATOM 1896 O O . ARG B 1 80 ? -0.562 1.31 -2.799 1 97.88 80 ARG B O 1
ATOM 1903 N N . ASN B 1 81 ? -1.604 3.348 -2.893 1 97.94 81 ASN B N 1
ATOM 1904 C CA . ASN B 1 81 ? -2.721 2.82 -3.668 1 97.94 81 ASN B CA 1
ATOM 1905 C C . ASN B 1 81 ? -2.291 2.436 -5.082 1 97.94 81 ASN B C 1
ATOM 1907 O O . ASN B 1 81 ? -2.689 1.388 -5.594 1 97.94 81 ASN B O 1
ATOM 1911 N N . LEU B 1 82 ? -1.512 3.303 -5.641 1 98.5 82 LEU B N 1
ATOM 1912 C CA . LEU B 1 82 ? -0.995 3.043 -6.98 1 98.5 82 LEU B CA 1
ATOM 1913 C C . LEU B 1 82 ? -0.241 1.718 -7.027 1 98.5 82 LEU B C 1
ATOM 1915 O O . LEU B 1 82 ? -0.469 0.9 -7.918 1 98.5 82 LEU B O 1
ATOM 1919 N N . GLY B 1 83 ? 0.641 1.565 -6.074 1 98.44 83 GLY B N 1
ATOM 1920 C CA . GLY B 1 83 ? 1.424 0.342 -6.008 1 98.44 83 GLY B CA 1
ATOM 1921 C C . GLY B 1 83 ? 0.576 -0.9 -5.805 1 98.44 83 GLY B C 1
ATOM 1922 O O . GLY B 1 83 ? 0.79 -1.918 -6.465 1 98.44 83 GLY B O 1
ATOM 1923 N N . GLN B 1 84 ? -0.343 -0.801 -4.891 1 98.44 84 GLN B N 1
ATOM 1924 C CA . GLN B 1 84 ? -1.229 -1.931 -4.633 1 98.44 84 GLN B CA 1
ATOM 1925 C C . GLN B 1 84 ? -2.049 -2.283 -5.867 1 98.44 84 GLN B C 1
ATOM 1927 O O . GLN B 1 84 ? -2.145 -3.453 -6.246 1 98.44 84 GLN B O 1
ATOM 1932 N N . GLY B 1 85 ? -2.648 -1.255 -6.473 1 98.75 85 GLY B N 1
ATOM 1933 C CA . GLY B 1 85 ? -3.434 -1.483 -7.676 1 98.75 85 GLY B CA 1
ATOM 1934 C C . GLY B 1 85 ? -2.627 -2.084 -8.812 1 98.75 85 GLY B C 1
ATOM 1935 O O . GLY B 1 85 ? -3.062 -3.047 -9.445 1 98.75 85 GLY B O 1
ATOM 1936 N N . LEU B 1 86 ? -1.465 -1.543 -9.055 1 98.81 86 LEU B N 1
ATOM 1937 C CA . LEU B 1 86 ? -0.597 -2.033 -10.117 1 98.81 86 LEU B CA 1
ATOM 1938 C C . LEU B 1 86 ? -0.171 -3.473 -9.852 1 98.81 86 LEU B C 1
ATOM 1940 O O . LEU B 1 86 ? -0.141 -4.297 -10.773 1 98.81 86 LEU B O 1
ATOM 1944 N N . SER B 1 87 ? 0.208 -3.795 -8.609 1 98.88 87 SER B N 1
ATOM 1945 C CA . SER B 1 87 ? 0.585 -5.164 -8.273 1 98.88 87 SER B CA 1
ATOM 1946 C C . SER B 1 87 ? -0.537 -6.145 -8.609 1 98.88 87 SER B C 1
ATOM 1948 O O . SER B 1 87 ? -0.295 -7.191 -9.211 1 98.88 87 SER B O 1
ATOM 1950 N N . ILE B 1 88 ? -1.742 -5.754 -8.219 1 98.94 88 ILE B N 1
ATOM 1951 C CA . ILE B 1 88 ? -2.887 -6.633 -8.43 1 98.94 88 ILE B CA 1
ATOM 1952 C C . ILE B 1 88 ? -3.139 -6.797 -9.93 1 98.94 88 ILE B C 1
ATOM 1954 O O . ILE B 1 88 ? -3.383 -7.906 -10.406 1 98.94 88 ILE B O 1
ATOM 1958 N N . LEU B 1 89 ? -3.055 -5.73 -10.641 1 98.94 89 LEU B N 1
ATOM 1959 C CA . LEU B 1 89 ? -3.297 -5.797 -12.078 1 98.94 89 LEU B CA 1
ATOM 1960 C C . LEU B 1 89 ? -2.229 -6.637 -12.773 1 98.94 89 LEU B C 1
ATOM 1962 O O . LEU B 1 89 ? -2.543 -7.449 -13.648 1 98.94 89 LEU B O 1
ATOM 1966 N N . ILE B 1 90 ? -1.008 -6.449 -12.414 1 98.94 90 ILE B N 1
ATOM 1967 C CA . ILE B 1 90 ? 0.077 -7.191 -13.047 1 98.94 90 ILE B CA 1
ATOM 1968 C C . ILE B 1 90 ? -0.049 -8.68 -12.703 1 98.94 90 ILE B C 1
ATOM 1970 O O . ILE B 1 90 ? 0.106 -9.531 -13.578 1 98.94 90 ILE B O 1
ATOM 1974 N N . LEU B 1 91 ? -0.33 -9 -11.461 1 98.88 91 LEU B N 1
ATOM 1975 C CA . LEU B 1 91 ? -0.497 -10.398 -11.078 1 98.88 91 LEU B CA 1
ATOM 1976 C C . LEU B 1 91 ? -1.712 -11.008 -11.773 1 98.88 91 LEU B C 1
ATOM 1978 O O . LEU B 1 91 ? -1.688 -12.18 -12.164 1 98.88 91 LEU B O 1
ATOM 1982 N N . THR B 1 92 ? -2.771 -10.219 -11.914 1 98.75 92 THR B N 1
ATOM 1983 C CA . THR B 1 92 ? -3.934 -10.703 -12.648 1 98.75 92 THR B CA 1
ATOM 1984 C C . THR B 1 92 ? -3.57 -11.008 -14.102 1 98.75 92 THR B C 1
ATOM 1986 O O . THR B 1 92 ? -3.975 -12.031 -14.641 1 98.75 92 THR B O 1
ATOM 1989 N N . ALA B 1 93 ? -2.867 -10.148 -14.688 1 98.69 93 ALA B N 1
ATOM 1990 C CA . ALA B 1 93 ? -2.42 -10.383 -16.062 1 98.69 93 ALA B CA 1
ATOM 1991 C C . ALA B 1 93 ? -1.506 -11.602 -16.141 1 98.69 93 ALA B C 1
ATOM 1993 O O . ALA B 1 93 ? -1.616 -12.414 -17.062 1 98.69 93 ALA B O 1
ATOM 1994 N N . TYR B 1 94 ? -0.573 -11.742 -15.195 1 98.69 94 TYR B N 1
ATOM 1995 C CA . TYR B 1 94 ? 0.3 -12.906 -15.117 1 98.69 94 TYR B CA 1
ATOM 1996 C C . TYR B 1 94 ? -0.514 -14.195 -15.023 1 98.69 94 TYR B C 1
ATOM 1998 O O . TYR B 1 94 ? -0.228 -15.172 -15.719 1 98.69 94 TYR B O 1
ATOM 2006 N N . TRP B 1 95 ? -1.475 -14.125 -14.227 1 97.88 95 TRP B N 1
ATOM 2007 C CA . TRP B 1 95 ? -2.369 -15.242 -13.969 1 97.88 95 TRP B CA 1
ATOM 2008 C C . TRP B 1 95 ? -3.17 -15.602 -15.219 1 97.88 95 TRP B C 1
ATOM 2010 O O . TRP B 1 95 ? -3.283 -16.781 -15.578 1 97.88 95 TRP B O 1
ATOM 2020 N N . GLN B 1 96 ? -3.623 -14.648 -15.953 1 97.25 96 GLN B N 1
ATOM 2021 C CA . GLN B 1 96 ? -4.609 -14.891 -17 1 97.25 96 GLN B CA 1
ATOM 2022 C C . GLN B 1 96 ? -3.947 -14.969 -18.375 1 97.25 96 GLN B C 1
ATOM 2024 O O . GLN B 1 96 ? -4.438 -15.664 -19.266 1 97.25 96 GLN B O 1
ATOM 2029 N N . LEU B 1 97 ? -2.809 -14.32 -18.5 1 97.62 97 LEU B N 1
ATOM 2030 C CA . LEU B 1 97 ? -2.354 -14.102 -19.875 1 97.62 97 LEU B CA 1
ATOM 2031 C C . LEU B 1 97 ? -0.974 -14.711 -20.094 1 97.62 97 LEU B C 1
ATOM 2033 O O . LEU B 1 97 ? -0.545 -14.883 -21.234 1 97.62 97 LEU B O 1
ATOM 2037 N N . SER B 1 98 ? -0.305 -15.078 -19.047 1 97.19 98 SER B N 1
ATOM 2038 C CA . SER B 1 98 ? 1.062 -15.547 -19.25 1 97.19 98 SER B CA 1
ATOM 2039 C C . SER B 1 98 ? 1.083 -16.953 -19.859 1 97.19 98 SER B C 1
ATOM 2041 O O . SER B 1 98 ? 0.255 -17.797 -19.516 1 97.19 98 SER B O 1
ATOM 2043 N N . PRO B 1 99 ? 2.035 -17.203 -20.781 1 96.62 99 PRO B N 1
ATOM 2044 C CA . PRO B 1 99 ? 2.16 -18.547 -21.359 1 96.62 99 PRO B CA 1
ATOM 2045 C C . PRO B 1 99 ? 2.375 -19.625 -20.297 1 96.62 99 PRO B C 1
ATOM 2047 O O . PRO B 1 99 ? 1.827 -20.719 -20.406 1 96.62 99 PRO B O 1
ATOM 2050 N N . ARG B 1 100 ? 3.115 -19.328 -19.328 1 95 100 ARG B N 1
ATOM 2051 C CA . ARG B 1 100 ? 3.377 -20.266 -18.25 1 95 100 ARG B CA 1
ATOM 2052 C C . ARG B 1 100 ? 2.082 -20.688 -17.562 1 95 100 ARG B C 1
ATOM 2054 O O . ARG B 1 100 ? 1.873 -21.875 -17.297 1 95 100 ARG B O 1
ATOM 2061 N N . CYS B 1 101 ? 1.252 -19.766 -17.266 1 96.25 101 CYS B N 1
ATOM 2062 C CA . CYS B 1 101 ? 0.001 -20.062 -16.578 1 96.25 101 CYS B CA 1
ATOM 2063 C C . CYS B 1 101 ? -1.001 -20.719 -17.531 1 96.25 101 CYS B C 1
ATOM 2065 O O . CYS B 1 101 ? -1.907 -21.422 -17.094 1 96.25 101 CYS B O 1
ATOM 2067 N N . GLN B 1 102 ? -0.83 -20.453 -18.844 1 95.62 102 GLN B N 1
ATOM 2068 C CA . GLN B 1 102 ? -1.719 -21.062 -19.812 1 95.62 102 GLN B CA 1
ATOM 2069 C C . GLN B 1 102 ? -1.368 -22.531 -20.031 1 95.62 102 GLN B C 1
ATOM 2071 O O . GLN B 1 102 ? -2.24 -23.344 -20.359 1 95.62 102 GLN B O 1
ATOM 2076 N N . THR B 1 103 ? -0.123 -22.891 -19.766 1 96.06 103 THR B N 1
ATOM 2077 C CA . THR B 1 103 ? 0.317 -24.25 -20.109 1 96.06 103 THR B CA 1
ATOM 2078 C C . THR B 1 103 ? 0.475 -25.094 -18.844 1 96.06 103 THR B C 1
ATOM 2080 O O . THR B 1 103 ? 0.621 -26.312 -18.922 1 96.06 103 THR B O 1
ATOM 2083 N N . SER B 1 104 ? 0.512 -24.484 -17.719 1 96.75 104 SER B N 1
ATOM 2084 C CA . SER B 1 104 ? 0.709 -25.234 -16.484 1 96.75 104 SER B CA 1
ATOM 2085 C C . SER B 1 104 ? -0.368 -24.891 -15.453 1 96.75 104 SER B C 1
ATOM 2087 O O . SER B 1 104 ? -0.35 -23.812 -14.859 1 96.75 104 SER B O 1
ATOM 2089 N N . PRO B 1 105 ? -1.185 -25.875 -15.234 1 95.5 105 PRO B N 1
ATOM 2090 C CA . PRO B 1 105 ? -2.203 -25.641 -14.211 1 95.5 105 PRO B CA 1
ATOM 2091 C C . PRO B 1 105 ? -1.603 -25.328 -12.844 1 95.5 105 PRO B C 1
ATOM 2093 O O . PRO B 1 105 ? -2.189 -24.562 -12.062 1 95.5 105 PRO B O 1
ATOM 2096 N N . LEU B 1 106 ? -0.478 -25.891 -12.602 1 96.12 106 LEU B N 1
ATOM 2097 C CA . LEU B 1 106 ? 0.179 -25.625 -11.32 1 96.12 106 LEU B CA 1
ATOM 2098 C C . LEU B 1 106 ? 0.642 -24.172 -11.234 1 96.12 106 LEU B C 1
ATOM 2100 O O . LEU B 1 106 ? 0.475 -23.531 -10.195 1 96.12 106 LEU B O 1
ATOM 2104 N N . ALA B 1 107 ? 1.216 -23.703 -12.305 1 97.44 107 ALA B N 1
ATOM 2105 C CA . ALA B 1 107 ? 1.627 -22.297 -12.336 1 97.44 107 ALA B CA 1
ATOM 2106 C C . ALA B 1 107 ? 0.424 -21.375 -12.195 1 97.44 107 ALA B C 1
ATOM 2108 O O . ALA B 1 107 ? 0.477 -20.391 -11.453 1 97.44 107 ALA B O 1
ATOM 2109 N N . ARG B 1 108 ? -0.586 -21.734 -12.867 1 97.44 108 ARG B N 1
ATOM 2110 C CA . ARG B 1 108 ? -1.809 -20.938 -12.812 1 97.44 108 ARG B CA 1
ATOM 2111 C C . ARG B 1 108 ? -2.355 -20.875 -11.391 1 97.44 108 ARG B C 1
ATOM 2113 O O . ARG B 1 108 ? -2.689 -19.797 -10.898 1 97.44 108 ARG B O 1
ATOM 2120 N N . LEU B 1 109 ? -2.42 -21.938 -10.727 1 97 109 LEU B N 1
ATOM 2121 C CA . LEU B 1 109 ? -2.908 -22 -9.352 1 97 109 LEU B CA 1
ATOM 2122 C C . LEU B 1 109 ? -1.985 -21.234 -8.414 1 97 109 LEU B C 1
ATOM 2124 O O . LEU B 1 109 ? -2.451 -20.562 -7.492 1 97 109 LEU B O 1
ATOM 2128 N N . THR B 1 110 ? -0.736 -21.344 -8.648 1 98.31 110 THR B N 1
ATOM 2129 C CA . THR B 1 110 ? 0.249 -20.688 -7.801 1 98.31 110 THR B CA 1
ATOM 2130 C C . THR B 1 110 ? 0.099 -19.172 -7.875 1 98.31 110 THR B C 1
ATOM 2132 O O . THR B 1 110 ? 0.083 -18.5 -6.844 1 98.31 110 THR B O 1
ATOM 2135 N N . VAL B 1 111 ? -0.045 -18.641 -9.062 1 98.62 111 VAL B N 1
ATOM 2136 C CA . VAL B 1 111 ? -0.217 -17.188 -9.211 1 98.62 111 VAL B CA 1
ATOM 2137 C C . VAL B 1 111 ? -1.537 -16.766 -8.57 1 98.62 111 VAL B C 1
ATOM 2139 O O . VAL B 1 111 ? -1.607 -15.719 -7.922 1 98.62 111 VAL B O 1
ATOM 2142 N N . GLN B 1 112 ? -2.537 -17.531 -8.758 1 98.31 112 GLN B N 1
ATOM 2143 C CA . GLN B 1 112 ? -3.828 -17.234 -8.148 1 98.31 112 GLN B CA 1
ATOM 2144 C C . GLN B 1 112 ? -3.713 -17.125 -6.629 1 98.31 112 GLN B C 1
ATOM 2146 O O . GLN B 1 112 ? -4.289 -16.234 -6.016 1 98.31 112 GLN B O 1
ATOM 2151 N N . ARG B 1 113 ? -2.984 -18.016 -6.031 1 98.56 113 ARG B N 1
ATOM 2152 C CA . ARG B 1 113 ? -2.795 -17.984 -4.582 1 98.56 113 ARG B CA 1
ATOM 2153 C C . ARG B 1 113 ? -2.002 -16.75 -4.16 1 98.56 113 ARG B C 1
ATOM 2155 O O . ARG B 1 113 ? -2.303 -16.141 -3.135 1 98.56 113 ARG B O 1
ATOM 2162 N N . CYS B 1 114 ? -0.988 -16.422 -4.93 1 98.81 114 CYS B N 1
ATOM 2163 C CA . CYS B 1 114 ? -0.236 -15.211 -4.641 1 98.81 114 CYS B CA 1
ATOM 2164 C C . CYS B 1 114 ? -1.139 -13.984 -4.703 1 98.81 114 CYS B C 1
ATOM 2166 O O . CYS B 1 114 ? -1.078 -13.117 -3.828 1 98.81 114 CYS B O 1
ATOM 2168 N N . LEU B 1 115 ? -1.918 -13.969 -5.746 1 98.75 115 LEU B N 1
ATOM 2169 C CA . LEU B 1 115 ? -2.893 -12.898 -5.895 1 98.75 115 LEU B CA 1
ATOM 2170 C C . LEU B 1 115 ? -3.852 -12.859 -4.707 1 98.75 115 LEU B C 1
ATOM 2172 O O . LEU B 1 115 ? -4.168 -11.789 -4.188 1 98.75 115 LEU B O 1
ATOM 2176 N N . GLY B 1 116 ? -4.293 -14.023 -4.285 1 98.81 116 GLY B N 1
ATOM 2177 C CA . GLY B 1 116 ? -5.152 -14.125 -3.119 1 98.81 116 GLY B CA 1
ATOM 2178 C C . GLY B 1 116 ? -4.531 -13.547 -1.864 1 98.81 116 GLY B C 1
ATOM 2179 O O . GLY B 1 116 ? -5.203 -12.852 -1.095 1 98.81 116 GLY B O 1
ATOM 2180 N N . VAL B 1 117 ? -3.301 -13.828 -1.649 1 98.88 117 VAL B N 1
ATOM 2181 C CA . VAL B 1 117 ? -2.582 -13.297 -0.498 1 98.88 117 VAL B CA 1
ATOM 2182 C C . VAL B 1 117 ? -2.57 -11.766 -0.558 1 98.88 117 VAL B C 1
ATOM 2184 O O . VAL B 1 117 ? -2.939 -11.102 0.411 1 98.88 117 VAL B O 1
ATOM 2187 N N . VAL B 1 118 ? -2.197 -11.211 -1.672 1 98.94 118 VAL B N 1
ATOM 2188 C CA . VAL B 1 118 ? -2.035 -9.773 -1.832 1 98.94 118 VAL B CA 1
ATOM 2189 C C . VAL B 1 118 ? -3.377 -9.07 -1.625 1 98.94 118 VAL B C 1
ATOM 2191 O O . VAL B 1 118 ? -3.457 -8.062 -0.923 1 98.94 118 VAL B O 1
ATOM 2194 N N . ILE B 1 119 ? -4.426 -9.648 -2.158 1 98.94 119 ILE B N 1
ATOM 2195 C CA . ILE B 1 119 ? -5.734 -9.008 -2.078 1 98.94 119 ILE B CA 1
ATOM 2196 C C . ILE B 1 119 ? -6.297 -9.172 -0.667 1 98.94 119 ILE B C 1
ATOM 2198 O O . ILE B 1 119 ? -6.859 -8.227 -0.106 1 98.94 119 ILE B O 1
ATOM 2202 N N . THR B 1 120 ? -6.188 -10.336 -0.076 1 98.88 120 THR B N 1
ATOM 2203 C CA . THR B 1 120 ? -6.734 -10.57 1.256 1 98.88 120 THR B CA 1
ATOM 2204 C C . THR B 1 120 ? -6.043 -9.688 2.291 1 98.88 120 THR B C 1
ATOM 2206 O O . THR B 1 120 ? -6.703 -9.039 3.102 1 98.88 120 THR B O 1
ATOM 2209 N N . VAL B 1 121 ? -4.75 -9.68 2.248 1 98.81 121 VAL B N 1
ATOM 2210 C CA . VAL B 1 121 ? -4.008 -8.836 3.182 1 98.81 121 VAL B CA 1
ATOM 2211 C C . VAL B 1 121 ? -4.293 -7.363 2.895 1 98.81 121 VAL B C 1
ATOM 2213 O O . VAL B 1 121 ? -4.449 -6.566 3.82 1 98.81 121 VAL B O 1
ATOM 2216 N N . GLY B 1 122 ? -4.383 -7.031 1.594 1 98.5 122 GLY B N 1
ATOM 2217 C CA . GLY B 1 122 ? -4.688 -5.668 1.192 1 98.5 122 GLY B CA 1
ATOM 2218 C C . GLY B 1 122 ? -6.039 -5.188 1.684 1 98.5 122 GLY B C 1
ATOM 2219 O O . GLY B 1 122 ? -6.297 -3.984 1.74 1 98.5 122 GLY B O 1
ATOM 2220 N N . ALA B 1 123 ? -6.91 -6.086 2.061 1 98.69 123 ALA B N 1
ATOM 2221 C CA . ALA B 1 123 ? -8.242 -5.734 2.547 1 98.69 123 ALA B CA 1
ATOM 2222 C C . ALA B 1 123 ? -8.164 -5.035 3.9 1 98.69 123 ALA B C 1
ATOM 2224 O O . ALA B 1 123 ? -9.133 -4.41 4.344 1 98.69 123 ALA B O 1
ATOM 2225 N N . LEU B 1 124 ? -7.043 -5.105 4.531 1 98.56 124 LEU B N 1
ATOM 2226 C CA . LEU B 1 124 ? -6.855 -4.375 5.781 1 98.56 124 LEU B CA 1
ATOM 2227 C C . LEU B 1 124 ? -6.961 -2.871 5.555 1 98.56 124 LEU B C 1
ATOM 2229 O O . LEU B 1 124 ? -7.402 -2.135 6.438 1 98.56 124 LEU B O 1
ATOM 2233 N N . THR B 1 125 ? -6.598 -2.42 4.371 1 98.19 125 THR B N 1
ATOM 2234 C CA . THR B 1 125 ? -6.586 -0.996 4.059 1 98.19 125 THR B CA 1
ATOM 2235 C C . THR B 1 125 ? -7.996 -0.418 4.117 1 98.19 125 THR B C 1
ATOM 2237 O O . THR B 1 125 ? -8.266 0.51 4.883 1 98.19 125 THR B O 1
ATOM 2240 N N . PRO B 1 126 ? -8.914 -1.012 3.326 1 98.44 126 PRO B N 1
ATOM 2241 C CA . PRO B 1 126 ? -10.25 -0.43 3.438 1 98.44 126 PRO B CA 1
ATOM 2242 C C . PRO B 1 126 ? -10.891 -0.67 4.805 1 98.44 126 PRO B C 1
ATOM 2244 O O . PRO B 1 126 ? -11.781 0.077 5.215 1 98.44 126 PRO B O 1
ATOM 2247 N N . VAL B 1 127 ? -10.484 -1.658 5.586 1 98.19 127 VAL B N 1
ATOM 2248 C CA . VAL B 1 127 ? -10.969 -1.836 6.953 1 98.19 127 VAL B CA 1
ATOM 2249 C C . VAL B 1 127 ? -10.578 -0.628 7.801 1 98.19 127 VAL B C 1
ATOM 2251 O O . VAL B 1 127 ? -11.43 -0.009 8.438 1 98.19 127 VAL B O 1
ATOM 2254 N N . VAL B 1 128 ? -9.336 -0.286 7.793 1 97.94 128 VAL B N 1
ATOM 2255 C CA . VAL B 1 128 ? -8.836 0.803 8.625 1 97.94 128 VAL B CA 1
ATOM 2256 C C . VAL B 1 128 ? -9.352 2.139 8.102 1 97.94 128 VAL B C 1
ATOM 2258 O O . VAL B 1 128 ? -9.703 3.027 8.883 1 97.94 128 VAL B O 1
ATOM 2261 N N . ASP B 1 129 ? -9.398 2.293 6.762 1 97.38 129 ASP B N 1
ATOM 2262 C CA . ASP B 1 129 ? -9.945 3.521 6.191 1 97.38 129 ASP B CA 1
ATOM 2263 C C . ASP B 1 129 ? -11.391 3.738 6.637 1 97.38 129 ASP B C 1
ATOM 2265 O O . ASP B 1 129 ? -11.781 4.859 6.98 1 97.38 129 ASP B O 1
ATOM 2269 N N . ALA B 1 130 ? -12.188 2.66 6.57 1 97.81 130 ALA B N 1
ATOM 2270 C CA . ALA B 1 130 ? -13.57 2.766 7.027 1 97.81 130 ALA B CA 1
ATOM 2271 C C . ALA B 1 130 ? -13.633 3.15 8.5 1 97.81 130 ALA B C 1
ATOM 2273 O O . ALA B 1 130 ? -14.383 4.047 8.883 1 97.81 130 ALA B O 1
ATOM 2274 N N . TRP B 1 131 ? -12.859 2.512 9.281 1 96.94 131 TRP B N 1
ATOM 2275 C CA . TRP B 1 131 ? -12.844 2.734 10.727 1 96.94 131 TRP B CA 1
ATOM 2276 C C . TRP B 1 131 ? -12.445 4.168 11.047 1 96.94 131 TRP B C 1
ATOM 2278 O O . TRP B 1 131 ? -13.078 4.824 11.883 1 96.94 131 TRP B O 1
ATOM 2288 N N . VAL B 1 132 ? -11.398 4.676 10.453 1 95.69 132 VAL B N 1
ATOM 2289 C CA . VAL B 1 132 ? -10.906 6.027 10.719 1 95.69 132 VAL B CA 1
ATOM 2290 C C . VAL B 1 132 ? -11.977 7.047 10.336 1 95.69 132 VAL B C 1
ATOM 2292 O O . VAL B 1 132 ? -12.25 7.984 11.094 1 95.69 132 VAL B O 1
ATOM 2295 N N . ASN B 1 133 ? -12.555 6.875 9.164 1 95.69 133 ASN B N 1
ATOM 2296 C CA . ASN B 1 133 ? -13.609 7.793 8.758 1 95.69 133 ASN B CA 1
ATOM 2297 C C . ASN B 1 133 ? -14.805 7.738 9.703 1 95.69 133 ASN B C 1
ATOM 2299 O O . ASN B 1 133 ? -15.398 8.773 10.023 1 95.69 133 ASN B O 1
ATOM 2303 N N . TYR B 1 134 ? -15.164 6.586 10.141 1 94.5 134 TYR B N 1
ATOM 2304 C CA . TYR B 1 134 ? -16.281 6.438 11.07 1 94.5 134 TYR B CA 1
ATOM 2305 C C . TYR B 1 134 ? -15.969 7.113 12.398 1 94.5 134 TYR B C 1
ATOM 2307 O O . TYR B 1 134 ? -16.812 7.828 12.953 1 94.5 134 TYR B O 1
ATOM 2315 N N . ARG B 1 135 ? -14.766 6.973 12.875 1 92 135 ARG B N 1
ATOM 2316 C CA . ARG B 1 135 ? -14.367 7.426 14.203 1 92 135 ARG B CA 1
ATOM 2317 C C . ARG B 1 135 ? -14.148 8.938 14.227 1 92 135 ARG B C 1
ATOM 2319 O O . ARG B 1 135 ? -14.352 9.586 15.258 1 92 135 ARG B O 1
ATOM 2326 N N . THR B 1 136 ? -13.703 9.469 13.133 1 91.06 136 THR B N 1
ATOM 2327 C CA . THR B 1 136 ? -13.328 10.875 13.133 1 91.06 136 THR B CA 1
ATOM 2328 C C . THR B 1 136 ? -14.461 11.734 12.586 1 91.06 136 THR B C 1
ATOM 2330 O O . THR B 1 136 ? -14.352 12.969 12.539 1 91.06 136 THR B O 1
ATOM 2333 N N . ALA B 1 137 ? -15.508 11.094 12.172 1 92.94 137 ALA B N 1
ATOM 2334 C CA . ALA B 1 137 ? -16.625 11.852 11.594 1 92.94 137 ALA B CA 1
ATOM 2335 C C . ALA B 1 137 ? -17.234 12.797 12.625 1 92.94 137 ALA B C 1
ATOM 2337 O O . ALA B 1 137 ? -17.719 12.352 13.672 1 92.94 137 ALA B O 1
ATOM 2338 N N . PRO B 1 138 ? -17.156 14.055 12.289 1 90.5 138 PRO B N 1
ATOM 2339 C CA . PRO B 1 138 ? -17.875 14.977 13.172 1 90.5 138 PRO B CA 1
ATOM 2340 C C . PRO B 1 138 ? -19.391 14.766 13.156 1 90.5 138 PRO B C 1
ATOM 2342 O O . PRO B 1 138 ? -19.906 14.102 12.25 1 90.5 138 PRO B O 1
ATOM 2345 N N . GLU B 1 139 ? -19.969 15.344 14.141 1 90.69 139 GLU B N 1
ATOM 2346 C CA . GLU B 1 139 ? -21.422 15.258 14.203 1 90.69 139 GLU B CA 1
ATOM 2347 C C . GLU B 1 139 ? -22.078 16.156 13.164 1 90.69 139 GLU B C 1
ATOM 2349 O O . GLU B 1 139 ? -21.453 17.109 12.672 1 90.69 139 GLU B O 1
ATOM 2354 N N . GLY B 1 140 ? -23.266 15.805 12.734 1 91.75 140 GLY B N 1
ATOM 2355 C CA . GLY B 1 140 ? -24.047 16.641 11.844 1 91.75 140 GLY B CA 1
ATOM 2356 C C . GLY B 1 140 ? -23.641 16.516 10.391 1 91.75 140 GLY B C 1
ATOM 2357 O O . GLY B 1 140 ? -23.141 15.469 9.969 1 91.75 140 GLY B O 1
ATOM 2358 N N . LEU B 1 141 ? -23.922 17.469 9.586 1 90.56 141 LEU B N 1
ATOM 2359 C CA . LEU B 1 141 ? -23.719 17.469 8.141 1 90.56 141 LEU B CA 1
ATOM 2360 C C . LEU B 1 141 ? -22.234 17.484 7.801 1 90.56 141 LEU B C 1
ATOM 2362 O O . LEU B 1 141 ? -21.828 17 6.746 1 90.56 141 LEU B O 1
ATOM 2366 N N . GLU B 1 142 ? -21.469 17.922 8.75 1 88.62 142 GLU B N 1
ATOM 2367 C CA . GLU B 1 142 ? -20.031 18.047 8.531 1 88.62 142 GLU B CA 1
ATOM 2368 C C . GLU B 1 142 ? -19.375 16.672 8.445 1 88.62 142 GLU B C 1
ATOM 2370 O O . GLU B 1 142 ? -18.266 16.547 7.906 1 88.62 142 GLU B O 1
ATOM 2375 N N . GLY B 1 143 ? -20.078 15.672 8.945 1 93.69 143 GLY B N 1
ATOM 2376 C CA . GLY B 1 143 ? -19.5 14.336 8.969 1 93.69 143 GLY B CA 1
ATOM 2377 C C . GLY B 1 143 ? -19.984 13.461 7.824 1 93.69 143 GLY B C 1
ATOM 2378 O O . GLY B 1 143 ? -19.609 12.289 7.73 1 93.69 143 GLY B O 1
ATOM 2379 N N . ASP B 1 144 ? -20.797 13.969 6.941 1 96 144 ASP B N 1
ATOM 2380 C CA . ASP B 1 144 ? -21.422 13.156 5.898 1 96 144 ASP B CA 1
ATOM 2381 C C . ASP B 1 144 ? -20.359 12.578 4.957 1 96 144 ASP B C 1
ATOM 2383 O O . ASP B 1 144 ? -20.484 11.43 4.516 1 96 144 ASP B O 1
ATOM 2387 N N . LEU B 1 145 ? -19.438 13.391 4.621 1 96.75 145 LEU B N 1
ATOM 2388 C CA . LEU B 1 145 ? -18.375 12.898 3.756 1 96.75 145 LEU B CA 1
ATOM 2389 C C . LEU B 1 145 ? -17.656 11.703 4.391 1 96.75 145 LEU B C 1
ATOM 2391 O O . LEU B 1 145 ? -17.391 10.703 3.721 1 96.75 145 LEU B O 1
ATOM 2395 N N . ASP B 1 146 ? -17.391 11.797 5.656 1 96.81 146 ASP B N 1
ATOM 2396 C CA . ASP B 1 146 ? -16.75 10.711 6.379 1 96.81 146 ASP B CA 1
ATOM 2397 C C . ASP B 1 146 ? -17.641 9.469 6.406 1 96.81 146 ASP B C 1
ATOM 2399 O O . ASP B 1 146 ? -17.172 8.352 6.156 1 96.81 146 ASP B O 1
ATOM 2403 N N . ARG B 1 147 ? -18.812 9.656 6.742 1 97.69 147 ARG B N 1
ATOM 2404 C CA . ARG B 1 147 ? -19.719 8.523 6.859 1 97.69 147 ARG B CA 1
ATOM 2405 C C . ARG B 1 147 ? -19.922 7.836 5.512 1 97.69 147 ARG B C 1
ATOM 2407 O O . ARG B 1 147 ? -19.984 6.605 5.441 1 97.69 147 ARG B O 1
ATOM 2414 N N . ASN B 1 148 ? -20.078 8.609 4.516 1 97.88 148 ASN B N 1
ATOM 2415 C CA . ASN B 1 148 ? -20.156 8.031 3.18 1 97.88 148 ASN B CA 1
ATOM 2416 C C . ASN B 1 148 ? -18.875 7.277 2.816 1 97.88 148 ASN B C 1
ATOM 2418 O O . ASN B 1 148 ? -18.938 6.18 2.252 1 97.88 148 ASN B O 1
ATOM 2422 N N . ALA B 1 149 ? -17.766 7.879 3.053 1 97.88 149 ALA B N 1
ATOM 2423 C CA . ALA B 1 149 ? -16.484 7.207 2.805 1 97.88 149 ALA B CA 1
ATOM 2424 C C . ALA B 1 149 ? -16.406 5.898 3.582 1 97.88 149 ALA B C 1
ATOM 2426 O O . ALA B 1 149 ? -15.93 4.887 3.057 1 97.88 149 ALA B O 1
ATOM 2427 N N . ALA B 1 150 ? -16.797 5.91 4.84 1 98.06 150 ALA B N 1
ATOM 2428 C CA . ALA B 1 150 ? -16.797 4.699 5.66 1 98.06 150 ALA B CA 1
ATOM 2429 C C . ALA B 1 150 ? -17.609 3.592 5.012 1 98.06 150 ALA B C 1
ATOM 2431 O O . ALA B 1 150 ? -17.188 2.436 4.965 1 98.06 150 ALA B O 1
ATOM 2432 N N . ARG B 1 151 ? -18.766 3.986 4.527 1 98.31 151 ARG B N 1
ATOM 2433 C CA . ARG B 1 151 ? -19.625 3.012 3.867 1 98.31 151 ARG B CA 1
ATOM 2434 C C . ARG B 1 151 ? -18.969 2.449 2.617 1 98.31 151 ARG B C 1
ATOM 2436 O O . ARG B 1 151 ? -18.969 1.235 2.396 1 98.31 151 ARG B O 1
ATOM 2443 N N . VAL B 1 152 ? -18.422 3.297 1.817 1 98.12 152 VAL B N 1
ATOM 2444 C CA . VAL B 1 152 ? -17.781 2.885 0.575 1 98.12 152 VAL B CA 1
ATOM 2445 C C . VAL B 1 152 ? -16.594 1.978 0.886 1 98.12 152 VAL B C 1
ATOM 2447 O O . VAL B 1 152 ? -16.422 0.934 0.253 1 98.12 152 VAL B O 1
ATOM 2450 N N . HIS B 1 153 ? -15.789 2.328 1.849 1 98.56 153 HIS B N 1
ATOM 2451 C CA . HIS B 1 153 ? -14.641 1.508 2.223 1 98.56 153 HIS B CA 1
ATOM 2452 C C . HIS B 1 153 ? -15.086 0.173 2.811 1 98.56 153 HIS B C 1
ATOM 2454 O O . HIS B 1 153 ? -14.422 -0.848 2.617 1 98.56 153 HIS B O 1
ATOM 2460 N N . THR B 1 154 ? -16.188 0.189 3.537 1 98.56 154 THR B N 1
ATOM 2461 C CA . THR B 1 154 ? -16.734 -1.069 4.039 1 98.56 154 THR B CA 1
ATOM 2462 C C . THR B 1 154 ? -17.109 -1.994 2.883 1 98.56 154 THR B C 1
ATOM 2464 O O . THR B 1 154 ? -16.797 -3.188 2.912 1 98.56 154 THR B O 1
ATOM 2467 N N . MET B 1 155 ? -17.75 -1.442 1.912 1 98.19 155 MET B N 1
ATOM 2468 C CA . MET B 1 155 ? -18.094 -2.242 0.741 1 98.19 155 MET B CA 1
ATOM 2469 C C . MET B 1 155 ? -16.844 -2.762 0.044 1 98.19 155 MET B C 1
ATOM 2471 O O . MET B 1 155 ? -16.797 -3.924 -0.364 1 98.19 155 MET B O 1
ATOM 2475 N N . ARG B 1 156 ? -15.891 -1.923 -0.077 1 98 156 ARG B N 1
ATOM 2476 C CA . ARG B 1 156 ? -14.633 -2.336 -0.683 1 98 156 ARG B CA 1
ATOM 2477 C C . ARG B 1 156 ? -13.977 -3.457 0.12 1 98 156 ARG B C 1
ATOM 2479 O O . ARG B 1 156 ? -13.43 -4.398 -0.454 1 98 156 ARG B O 1
ATOM 2486 N N . MET B 1 157 ? -14 -3.283 1.393 1 98.38 157 MET B N 1
ATOM 2487 C CA . MET B 1 157 ? -13.461 -4.324 2.264 1 98.38 157 MET B CA 1
ATOM 2488 C C . MET B 1 157 ? -14.102 -5.672 1.963 1 98.38 157 MET B C 1
ATOM 2490 O O . MET B 1 157 ? -13.414 -6.688 1.857 1 98.38 157 MET B O 1
ATOM 2494 N N . VAL B 1 158 ? -15.367 -5.73 1.862 1 98.38 158 VAL B N 1
ATOM 2495 C CA . VAL B 1 158 ? -16.094 -6.973 1.614 1 98.38 158 VAL B CA 1
ATOM 2496 C C . VAL B 1 158 ? -15.688 -7.547 0.259 1 98.38 158 VAL B C 1
ATOM 2498 O O . VAL B 1 158 ? -15.375 -8.734 0.149 1 98.38 158 VAL B O 1
ATOM 2501 N N . VAL B 1 159 ? -15.656 -6.715 -0.74 1 98 159 VAL B N 1
ATOM 2502 C CA . VAL B 1 159 ? -15.297 -7.152 -2.082 1 98 159 VAL B CA 1
ATOM 2503 C C . VAL B 1 159 ? -13.875 -7.707 -2.078 1 98 159 VAL B C 1
ATOM 2505 O O . VAL B 1 159 ? -13.609 -8.758 -2.672 1 98 159 VAL B O 1
ATOM 2508 N N . TRP B 1 160 ? -12.969 -7.008 -1.41 1 98.69 160 TRP B N 1
ATOM 2509 C CA . TRP B 1 160 ? -11.578 -7.449 -1.354 1 98.69 160 TRP B CA 1
ATOM 2510 C C . TRP B 1 160 ? -11.453 -8.766 -0.601 1 98.69 160 TRP B C 1
ATOM 2512 O O . TRP B 1 160 ? -10.789 -9.695 -1.068 1 98.69 160 TRP B O 1
ATOM 2522 N N . LEU B 1 161 ? -12.117 -8.875 0.538 1 98.38 161 LEU B N 1
ATOM 2523 C CA . LEU B 1 161 ? -12.016 -10.086 1.344 1 98.38 161 LEU B CA 1
ATOM 2524 C C . LEU B 1 161 ? -12.602 -11.281 0.604 1 98.38 161 LEU B C 1
ATOM 2526 O O . LEU B 1 161 ? -11.984 -12.352 0.557 1 98.38 161 LEU B O 1
ATOM 2530 N N . VAL B 1 162 ? -13.711 -11.078 0.023 1 97.62 162 VAL B N 1
ATOM 2531 C CA . VAL B 1 162 ? -14.367 -12.172 -0.689 1 97.62 162 VAL B CA 1
ATOM 2532 C C . VAL B 1 162 ? -13.508 -12.602 -1.877 1 97.62 162 VAL B C 1
ATOM 2534 O O . VAL B 1 162 ? -13.266 -13.797 -2.08 1 97.62 162 VAL B O 1
ATOM 2537 N N . SER B 1 163 ? -13.031 -11.672 -2.635 1 97.94 163 SER B N 1
ATOM 2538 C CA . SER B 1 163 ? -12.219 -11.977 -3.811 1 97.94 163 SER B CA 1
ATOM 2539 C C . SER B 1 163 ? -10.898 -12.625 -3.416 1 97.94 163 SER B C 1
ATOM 2541 O O . SER B 1 163 ? -10.469 -13.602 -4.035 1 97.94 163 SER B O 1
ATOM 2543 N N . GLY B 1 164 ? -10.25 -12.039 -2.447 1 98.44 164 GLY B N 1
ATOM 2544 C CA . GLY B 1 164 ? -8.977 -12.586 -2 1 98.44 164 GLY B CA 1
ATOM 2545 C C . GLY B 1 164 ? -9.086 -14.008 -1.475 1 98.44 164 GLY B C 1
ATOM 2546 O O . GLY B 1 164 ? -8.297 -14.875 -1.848 1 98.44 164 GLY B O 1
ATOM 2547 N N . LEU B 1 165 ? -10.047 -14.227 -0.674 1 98 165 LEU B N 1
ATOM 2548 C CA . LEU B 1 165 ? -10.242 -15.562 -0.118 1 98 165 LEU B CA 1
ATOM 2549 C C . LEU B 1 165 ? -10.641 -16.547 -1.208 1 98 165 LEU B C 1
ATOM 2551 O O . LEU B 1 165 ? -10.234 -17.719 -1.174 1 98 165 LEU B O 1
ATOM 2555 N N . TRP B 1 166 ? -11.43 -16.109 -2.141 1 97.19 166 TRP B N 1
ATOM 2556 C CA . TRP B 1 166 ? -11.773 -16.953 -3.287 1 97.19 166 TRP B CA 1
ATOM 2557 C C . TRP B 1 166 ? -10.523 -17.359 -4.059 1 97.19 166 TRP B C 1
ATOM 2559 O O . TRP B 1 166 ? -10.383 -18.531 -4.438 1 97.19 166 TRP B O 1
ATOM 2569 N N . CYS B 1 167 ? -9.664 -16.438 -4.258 1 97.06 167 CYS B N 1
ATOM 2570 C CA . CYS B 1 167 ? -8.406 -16.75 -4.926 1 97.06 167 CYS B CA 1
ATOM 2571 C C . CYS B 1 167 ? -7.602 -17.766 -4.129 1 97.06 167 CYS B C 1
ATOM 2573 O O . CYS B 1 167 ? -6.973 -18.656 -4.707 1 97.06 167 CYS B O 1
ATOM 2575 N N . LEU B 1 168 ? -7.664 -17.703 -2.816 1 97.25 168 LEU B N 1
ATOM 2576 C CA . LEU B 1 168 ? -6.848 -18.547 -1.955 1 97.25 168 LEU B CA 1
ATOM 2577 C C . LEU B 1 168 ? -7.43 -19.953 -1.872 1 97.25 168 LEU B C 1
ATOM 2579 O O . LEU B 1 168 ? -6.684 -20.938 -1.735 1 97.25 168 LEU B O 1
ATOM 2583 N N . LEU B 1 169 ? -8.703 -20.078 -1.964 1 91.81 169 LEU B N 1
ATOM 2584 C CA . LEU B 1 169 ? -9.352 -21.328 -1.601 1 91.81 169 LEU B CA 1
ATOM 2585 C C . LEU B 1 169 ? -9.828 -22.078 -2.844 1 91.81 169 LEU B C 1
ATOM 2587 O O . LEU B 1 169 ? -10.156 -23.266 -2.771 1 91.81 169 LEU B O 1
ATOM 2591 N N . ASP B 1 170 ? -9.992 -21.438 -3.945 1 82.31 170 ASP B N 1
ATOM 2592 C CA . ASP B 1 170 ? -10.414 -22.109 -5.168 1 82.31 170 ASP B CA 1
ATOM 2593 C C . ASP B 1 170 ? -9.219 -22.688 -5.918 1 82.31 170 ASP B C 1
ATOM 2595 O O . ASP B 1 170 ? -8.133 -22.109 -5.906 1 82.31 170 ASP B O 1
#

Sequence (340 aa):
MSFHQLRRSALPILTALIGCGGLFIGIWSFVSPASAANAFGGYMVRVLQAQAQSSPTYESTQVSNSTPSSFAYVYPHGVRNLGQGLSILILTAYWQLSPRCQTSPLARLTVQRCLGVVITVGALTPVVDAWVNYRTAPEGLEGDLDRNAARVHTMRMVVWLVSGLWCLLDMSFHQLRRSALPILTALIGCGGLFIGIWSFVSPASAANAFGGYMVRVLQAQAQSSPTYESTQVSNSTPSSFAYVYPHGVRNLGQGLSILILTAYWQLSPRCQTSPLARLTVQRCLGVVITVGALTPVVDAWVNYRTAPEGLEGDLDRNAARVHTMRMVVWLVSGLWCLLD

pLDDT: mean 88.67, std 17.37, range [33.5, 98.94]

Nearest PDB structures (foldseek):
  1yo7-assembly2_B  TM=4.016E-01  e=1.197E+00  Escherichia coli
  8wx1-assembly1_A  TM=2.739E-01  e=5.124E+00  Mus musculus
  1yo7-assembly2_B  TM=4.012E-01  e=1.058E+00  Escherichia coli
  8wx1-assembly1_A  TM=3.053E-01  e=4.790E+00  Mus musculus

Solvent-accessible surface area (backbone atoms only — not comparable to full-atom values): 16498 Å² total; per-residue (Å²): 130,52,72,65,55,46,50,66,54,45,51,62,50,52,48,44,50,54,10,48,50,24,32,48,51,13,51,36,17,70,76,38,30,78,65,36,23,57,72,68,6,40,65,48,44,48,52,43,51,29,39,56,66,64,48,70,77,77,67,88,66,81,82,74,88,62,72,60,72,52,49,50,69,38,38,57,57,14,37,49,30,25,24,52,7,46,33,40,37,51,46,50,45,45,36,74,64,30,67,61,26,74,73,26,69,62,40,24,51,46,41,34,33,53,48,9,45,47,35,35,41,44,21,49,36,30,47,47,39,14,49,44,16,54,72,63,37,48,76,71,79,78,12,47,54,5,46,51,30,16,52,53,23,44,52,49,21,52,54,30,38,54,50,9,49,45,32,55,72,102,129,52,72,66,55,46,49,66,54,44,52,61,52,52,48,43,49,54,10,48,49,24,32,48,50,13,51,36,16,71,76,37,31,77,65,35,24,58,70,68,6,40,65,48,43,47,51,43,50,27,39,55,66,63,47,68,80,68,74,88,63,85,80,66,90,61,72,61,73,51,48,52,69,38,38,57,57,12,36,50,31,25,25,52,7,46,33,40,36,51,46,49,43,45,36,72,65,30,68,62,26,73,74,26,70,62,38,23,51,46,40,33,33,52,48,8,46,46,35,36,41,45,22,48,35,30,47,47,39,13,49,43,17,53,70,62,36,48,78,70,80,78,12,46,54,6,46,50,29,16,51,52,23,45,53,47,21,51,54,29,38,53,50,9,46,46,32,56,72,102

Radius of gyration: 21.14 Å; Cα contacts (8 Å, |Δi|>4): 503; chains: 2; bounding box: 55×67×52 Å